Protein AF-A0A821U9U8-F1 (afdb_monomer_lite)

pLDDT: mean 72.1, std 20.73, range [24.48, 97.5]

Sequence (261 aa):
NDIPIWDISLDQWEDTVHINLTSYFLYVREYLILIGSVAGKFGRANHIDYATAKGVHTAFQGRRSTFDVTFKLAQKDPSGRPTTGIVYHPAKNGYATNNFNSDLDIYGNGVLTSSGVAWYPDSGMSNANLARIVYNGRYLYGNTNDEFSSVLTHEFGHWLNLFHTFEHGCVNSSEGQCDRTGDRVCDTPQTVGNQGCKPVHNCLGQLVNGENYMDYSGAYGCYRMFTVGQVARMEAAMQHPARKPLWQPQNLIATGVAGNN

Foldseek 3Di:
DDDPPVPQDPVRVVCVVPPDPQEQKDWFQLQWFDDDDPPDDDADPPDCGPCNVLPFDPVCNVFFDDQDDDTDQFQADLVRDGDPSDDDDHYFACLLNPDTDDLQDVHPPPDRPDQKAFAAQDPVCLVVSNGIIMGGSVLVPPDPDVLSVLLVVQRVLRNLPFAALQAVADDPVCLVVCCPDHRNFNSFHGHNADAEQDWDAGPVRHTGRNLDSRGPNSVRVRHRGDGPRSSVSSVVSCVRPSNVVSPDQVNCVSRVNPPPD

Structure (mmCIF, N/CA/C/O backbone):
data_AF-A0A821U9U8-F1
#
_entry.id   AF-A0A821U9U8-F1
#
loop_
_atom_site.group_PDB
_atom_site.id
_atom_site.type_symbol
_atom_site.label_atom_id
_atom_site.label_alt_id
_atom_site.label_comp_id
_atom_site.label_asym_id
_atom_site.label_entity_id
_atom_site.label_seq_id
_atom_site.pdbx_PDB_ins_code
_atom_site.Cartn_x
_atom_site.Cartn_y
_atom_site.Cartn_z
_atom_site.occupancy
_atom_site.B_iso_or_equiv
_atom_site.auth_seq_id
_atom_site.auth_comp_id
_atom_site.auth_asym_id
_atom_site.auth_atom_id
_atom_site.pdbx_PDB_model_num
ATOM 1 N N . ASN A 1 1 ? -28.774 -1.237 23.545 1.00 40.72 1 ASN A N 1
ATOM 2 C CA . ASN A 1 1 ? -29.591 -2.453 23.384 1.00 40.72 1 ASN A CA 1
ATOM 3 C C . ASN A 1 1 ? -29.258 -3.021 22.031 1.00 40.72 1 ASN A C 1
ATOM 5 O O . ASN A 1 1 ? -29.738 -2.488 21.041 1.00 40.72 1 ASN A O 1
ATOM 9 N N . ASP A 1 2 ? -28.367 -4.005 21.998 1.00 43.94 2 ASP A N 1
ATOM 10 C CA . ASP A 1 2 ? -27.939 -4.620 20.746 1.00 43.94 2 ASP A CA 1
ATOM 11 C C . ASP A 1 2 ? -29.058 -5.546 20.269 1.00 43.94 2 ASP A C 1
ATOM 13 O O . ASP A 1 2 ? -29.425 -6.494 20.966 1.00 43.94 2 ASP A O 1
ATOM 17 N N . ILE A 1 3 ? -29.643 -5.218 19.119 1.00 53.44 3 ILE A N 1
ATOM 18 C CA . ILE A 1 3 ? -30.610 -6.061 18.419 1.00 53.44 3 ILE A CA 1
ATOM 19 C C . ILE A 1 3 ? -29.908 -6.741 17.241 1.00 53.44 3 ILE A C 1
ATOM 21 O O . ILE A 1 3 ? -29.039 -6.128 16.613 1.00 53.44 3 ILE A O 1
ATOM 25 N N . PRO A 1 4 ? -30.237 -8.005 16.940 1.00 50.88 4 PRO A N 1
ATOM 26 C CA . PRO A 1 4 ? -29.706 -8.676 15.765 1.00 50.88 4 PRO A CA 1
ATOM 27 C C . PRO A 1 4 ? -30.022 -7.913 14.475 1.00 50.88 4 PRO A C 1
ATOM 29 O O . PRO A 1 4 ? -31.070 -7.290 14.353 1.00 50.88 4 PRO A O 1
ATOM 32 N N . ILE A 1 5 ? -29.128 -7.983 13.485 1.00 39.31 5 ILE A N 1
ATOM 33 C CA . ILE A 1 5 ? -29.230 -7.191 12.244 1.00 39.31 5 ILE A CA 1
ATOM 34 C C . ILE A 1 5 ? -30.507 -7.474 11.434 1.00 39.31 5 ILE A C 1
ATOM 36 O O . ILE A 1 5 ? -30.969 -6.619 10.688 1.00 39.31 5 ILE A O 1
ATOM 40 N N . TRP A 1 6 ? -31.088 -8.664 11.599 1.00 58.50 6 TRP A N 1
ATOM 41 C CA . TRP A 1 6 ? -32.356 -9.061 10.982 1.00 58.50 6 TRP A CA 1
ATOM 42 C C . TRP A 1 6 ? -33.594 -8.553 11.740 1.00 58.50 6 TRP A C 1
ATOM 44 O O . TRP A 1 6 ? -34.696 -8.646 11.211 1.00 58.50 6 TRP A O 1
ATOM 54 N N . ASP A 1 7 ? -33.408 -8.005 12.942 1.00 57.50 7 ASP A N 1
ATOM 55 C CA . ASP A 1 7 ? -34.454 -7.437 13.799 1.00 57.50 7 ASP A CA 1
ATOM 56 C C . ASP A 1 7 ? -34.444 -5.891 13.786 1.00 57.50 7 ASP A C 1
ATOM 58 O O . ASP A 1 7 ? -35.180 -5.255 14.542 1.00 57.50 7 ASP A O 1
ATOM 62 N N . ILE A 1 8 ? -33.613 -5.268 12.937 1.00 62.06 8 ILE A N 1
ATOM 63 C CA . ILE A 1 8 ? -33.547 -3.809 12.765 1.00 62.06 8 ILE A CA 1
ATOM 64 C C . ILE A 1 8 ? -34.742 -3.337 11.924 1.00 62.06 8 ILE A C 1
ATOM 66 O O . ILE A 1 8 ? -35.020 -3.895 10.861 1.00 62.06 8 ILE A O 1
ATOM 70 N N . SER A 1 9 ? -35.449 -2.298 12.382 1.00 75.94 9 SER A N 1
ATOM 71 C CA . SER A 1 9 ? -36.550 -1.711 11.608 1.00 75.94 9 SER A CA 1
ATOM 72 C C . SER A 1 9 ? -36.037 -0.979 10.364 1.00 75.94 9 SER A C 1
ATOM 74 O O . SER A 1 9 ? -34.911 -0.485 10.350 1.00 75.94 9 SER A O 1
ATOM 76 N N . LEU A 1 10 ? -36.872 -0.870 9.324 1.00 58.75 10 LEU A N 1
ATOM 77 C CA . LEU A 1 10 ? -36.513 -0.140 8.104 1.00 58.75 10 LEU A CA 1
ATOM 78 C C . LEU A 1 10 ? -36.121 1.314 8.414 1.00 58.75 10 LEU A C 1
ATOM 80 O O . LEU A 1 10 ? -35.080 1.751 7.948 1.00 58.75 10 LEU A O 1
ATOM 84 N N . ASP A 1 11 ? -36.860 1.998 9.292 1.00 63.34 11 ASP A N 1
ATOM 85 C CA . ASP A 1 11 ? -36.542 3.368 9.722 1.00 63.34 11 ASP A CA 1
ATOM 86 C C . ASP A 1 11 ? -35.175 3.458 10.429 1.00 63.34 11 ASP A C 1
ATOM 88 O O . ASP A 1 11 ? -34.407 4.382 10.183 1.00 63.34 11 ASP A O 1
ATOM 92 N N . GLN A 1 12 ? -34.817 2.476 11.269 1.00 51.91 12 GLN A N 1
ATOM 93 C CA . GLN A 1 12 ? -33.486 2.423 11.895 1.00 51.91 12 GLN A CA 1
ATOM 94 C C . GLN A 1 12 ? -32.379 2.107 10.888 1.00 51.91 12 GLN A C 1
ATOM 96 O O . GLN A 1 12 ? -31.254 2.589 11.031 1.00 51.91 12 GLN A O 1
ATOM 101 N N . TRP A 1 13 ? -32.668 1.261 9.902 1.00 47.62 13 TRP A N 1
ATOM 102 C CA . TRP A 1 13 ? -31.735 0.922 8.835 1.00 47.62 13 TRP A CA 1
ATOM 103 C C . TRP A 1 13 ? -31.479 2.136 7.936 1.00 47.62 13 TRP A C 1
ATOM 105 O O . TRP A 1 13 ? -30.327 2.463 7.657 1.00 47.62 13 TRP A O 1
ATOM 115 N N . GLU A 1 14 ? -32.537 2.853 7.565 1.00 48.62 14 GLU A N 1
ATOM 116 C CA . GLU A 1 14 ? -32.482 4.100 6.809 1.00 48.62 14 GLU A CA 1
ATOM 117 C C . GLU A 1 14 ? -31.753 5.188 7.599 1.00 48.62 14 GLU A C 1
ATOM 119 O O . GLU A 1 14 ? -30.818 5.771 7.060 1.00 48.62 14 GLU A O 1
ATOM 124 N N . ASP A 1 15 ? -32.043 5.385 8.889 1.00 48.97 15 ASP A N 1
ATOM 125 C CA . ASP A 1 15 ? -31.275 6.294 9.751 1.00 48.97 15 ASP A CA 1
ATOM 126 C C . ASP A 1 15 ? -29.788 5.910 9.798 1.00 48.97 15 ASP A C 1
ATOM 128 O O . ASP A 1 15 ? -28.924 6.775 9.699 1.00 48.97 15 ASP A O 1
ATOM 132 N N . THR A 1 16 ? -29.456 4.616 9.866 1.00 45.81 16 THR A N 1
ATOM 133 C CA . THR A 1 16 ? -28.059 4.140 9.874 1.00 45.81 16 THR A CA 1
ATOM 134 C C . THR A 1 16 ? -27.317 4.491 8.577 1.00 45.81 16 THR A C 1
ATOM 136 O O . THR A 1 16 ? -26.129 4.816 8.612 1.00 45.81 16 THR A O 1
ATOM 139 N N . VAL A 1 17 ? -28.011 4.459 7.437 1.00 42.16 17 VAL A N 1
ATOM 140 C CA . VAL A 1 17 ? -27.470 4.798 6.108 1.00 42.16 17 VAL A CA 1
ATOM 141 C C . VAL A 1 17 ? -27.497 6.312 5.847 1.00 42.16 17 VAL A C 1
ATOM 143 O O . VAL A 1 17 ? -26.630 6.837 5.147 1.00 42.16 17 VAL A O 1
ATOM 146 N N . HIS A 1 18 ? -28.452 7.030 6.442 1.00 39.09 18 HIS A N 1
ATOM 147 C CA . HIS A 1 18 ? -28.643 8.475 6.318 1.00 39.09 18 HIS A CA 1
ATOM 148 C C . HIS A 1 18 ? -27.891 9.298 7.374 1.00 39.09 18 HIS A C 1
ATOM 150 O O . HIS A 1 18 ? -27.939 10.532 7.319 1.00 39.09 18 HIS A O 1
ATOM 156 N N . ILE A 1 19 ? -27.134 8.666 8.285 1.00 36.03 19 ILE A N 1
ATOM 157 C CA . ILE A 1 19 ? -26.173 9.369 9.144 1.00 36.03 19 ILE A CA 1
ATOM 158 C C . ILE A 1 19 ? -25.135 10.059 8.252 1.00 36.03 19 ILE A C 1
ATOM 160 O O . ILE A 1 19 ? -24.203 9.477 7.702 1.00 36.03 19 ILE A O 1
ATOM 164 N N . ASN A 1 20 ? -25.361 11.357 8.125 1.00 31.30 20 ASN A N 1
ATOM 165 C CA . ASN A 1 20 ? -24.608 12.357 7.401 1.00 31.30 20 ASN A CA 1
ATOM 166 C C . ASN A 1 20 ? -23.087 12.226 7.648 1.00 31.30 20 ASN A C 1
ATOM 168 O O . ASN A 1 20 ? -22.560 12.687 8.666 1.00 31.30 20 ASN A O 1
ATOM 172 N N . LEU A 1 21 ? -22.381 11.587 6.705 1.00 31.97 21 LEU A N 1
ATOM 173 C CA . LEU A 1 21 ? -20.920 11.460 6.645 1.00 31.97 21 LEU A CA 1
ATOM 174 C C . LEU A 1 21 ? -20.277 12.842 6.424 1.00 31.97 21 LEU A C 1
ATOM 176 O O . LEU A 1 21 ? -19.859 13.185 5.325 1.00 31.97 21 LEU A O 1
ATOM 180 N N . THR A 1 22 ? -20.199 13.653 7.476 1.00 30.25 22 THR A N 1
ATOM 181 C CA . THR A 1 22 ? -19.589 15.000 7.448 1.00 30.25 22 THR A CA 1
ATOM 182 C C . THR A 1 22 ? -18.088 15.000 7.770 1.00 30.25 22 THR A C 1
ATOM 184 O O . THR A 1 22 ? -17.495 16.054 7.988 1.00 30.25 22 THR A O 1
ATOM 187 N N . SER A 1 23 ? -17.449 13.826 7.793 1.00 32.03 23 SER A N 1
ATOM 188 C CA . SER A 1 23 ? -16.011 13.676 8.044 1.00 32.03 23 SER A CA 1
ATOM 189 C C . SER A 1 23 ? -15.242 13.468 6.739 1.00 32.03 23 SER A C 1
ATOM 191 O O . SER A 1 23 ? -15.431 12.465 6.054 1.00 32.03 23 SER A O 1
ATOM 193 N N . TYR A 1 24 ? -14.327 14.392 6.432 1.00 33.97 24 TYR A N 1
ATOM 194 C CA . TYR A 1 24 ? -13.487 14.390 5.230 1.00 33.97 24 TYR A CA 1
ATOM 195 C C . TYR A 1 24 ? -12.191 13.582 5.366 1.00 33.97 24 TYR A C 1
ATOM 197 O O . TYR A 1 24 ? -11.285 13.795 4.574 1.00 33.97 24 TYR A O 1
ATOM 205 N N . PHE A 1 25 ? -12.053 12.666 6.328 1.00 34.22 25 PHE A N 1
ATOM 206 C CA . PHE A 1 25 ? -10.893 11.765 6.411 1.00 34.22 25 PHE A CA 1
ATOM 207 C C . PHE A 1 25 ? -11.296 10.398 6.977 1.00 34.22 25 PHE A C 1
ATOM 209 O O . PHE A 1 25 ? -12.115 10.328 7.897 1.00 34.22 25 PHE A O 1
ATOM 216 N N . LEU A 1 26 ? -10.686 9.318 6.466 1.00 43.28 26 LEU A N 1
ATOM 217 C CA . LEU A 1 26 ? -10.659 8.023 7.157 1.00 43.28 26 LEU A CA 1
ATOM 218 C C . LEU A 1 26 ? -9.350 7.932 7.933 1.00 43.28 26 LEU A C 1
ATOM 220 O O . LEU A 1 26 ? -8.256 7.999 7.367 1.00 43.28 26 LEU A O 1
ATOM 224 N N . TYR A 1 27 ? -9.489 7.780 9.242 1.00 40.59 27 TYR A N 1
ATOM 225 C CA . TYR A 1 27 ? -8.380 7.669 10.167 1.00 40.59 27 TYR A CA 1
ATOM 226 C C . TYR A 1 27 ? -8.195 6.215 10.583 1.00 40.59 27 TYR A C 1
ATOM 228 O O . TYR A 1 27 ? -9.045 5.648 11.268 1.00 40.59 27 TYR A O 1
ATOM 236 N N . VAL A 1 28 ? -7.065 5.622 10.204 1.00 50.56 28 VAL A N 1
ATOM 237 C CA . VAL A 1 28 ? -6.695 4.273 10.631 1.00 50.56 28 VAL A CA 1
ATOM 238 C C . VAL A 1 28 ? -5.525 4.390 11.603 1.00 50.56 28 VAL A C 1
ATOM 240 O O . VAL A 1 28 ? -4.358 4.480 11.216 1.00 50.56 28 VAL A O 1
ATOM 243 N N . ARG A 1 29 ? -5.846 4.421 12.902 1.00 42.69 29 ARG A N 1
ATOM 244 C CA . ARG A 1 29 ? -4.884 4.033 13.946 1.00 42.69 29 ARG A CA 1
ATOM 245 C C . ARG A 1 29 ? -4.719 2.518 13.911 1.00 42.69 29 ARG A C 1
ATOM 247 O O . ARG A 1 29 ? -5.581 1.839 13.366 1.00 42.69 29 ARG A O 1
ATOM 254 N N . GLU A 1 30 ? -3.661 1.994 14.522 1.00 41.97 30 GLU A N 1
ATOM 255 C CA . GLU A 1 30 ? -3.237 0.575 14.500 1.00 41.97 30 GLU A CA 1
ATOM 256 C C . GLU A 1 30 ? -4.282 -0.477 14.977 1.00 41.97 30 GLU A C 1
ATOM 258 O O . GLU A 1 30 ? -3.957 -1.643 15.164 1.00 41.97 30 GLU A O 1
ATOM 263 N N . TYR A 1 31 ? -5.546 -0.086 15.147 1.00 34.16 31 TYR A N 1
ATOM 264 C CA . TYR A 1 31 ? -6.702 -0.873 15.578 1.00 34.16 31 TYR A CA 1
ATOM 265 C C . TYR A 1 31 ? -7.742 -1.118 14.469 1.00 34.16 31 TYR A C 1
ATOM 267 O O . TYR A 1 31 ? -8.769 -1.753 14.709 1.00 34.16 31 TYR A O 1
ATOM 275 N N . LEU A 1 32 ? -7.496 -0.609 13.263 1.00 35.19 32 LEU A N 1
ATOM 276 C CA . LEU A 1 32 ? -8.353 -0.789 12.099 1.00 35.19 32 LEU A CA 1
ATOM 277 C C . LEU A 1 32 ? -7.579 -1.622 11.094 1.00 35.19 32 LEU A C 1
ATOM 279 O O . LEU A 1 32 ? -6.712 -1.122 10.379 1.00 35.19 32 LEU A O 1
ATOM 283 N N . ILE A 1 33 ? -7.879 -2.911 11.069 1.00 32.84 33 ILE A N 1
ATOM 284 C CA . ILE A 1 33 ? -7.381 -3.771 10.027 1.00 32.84 33 ILE A CA 1
ATOM 285 C C . ILE A 1 33 ? -8.597 -3.799 9.028 1.00 32.84 33 ILE A C 1
ATOM 287 O O . ILE A 1 33 ? -9.657 -4.324 9.355 1.00 32.84 33 ILE A O 1
ATOM 291 N N . LEU A 1 34 ? -8.529 -3.136 7.851 1.00 28.78 34 LEU A N 1
ATOM 292 C CA . LEU A 1 34 ? -9.609 -3.015 6.825 1.00 28.78 34 LEU A CA 1
ATOM 293 C C . LEU A 1 34 ? -9.680 -4.135 5.742 1.00 28.78 34 LEU A C 1
ATOM 295 O O . LEU A 1 34 ? -8.694 -4.399 5.059 1.00 28.78 34 LEU A O 1
ATOM 299 N N . ILE A 1 35 ? -10.834 -4.799 5.574 1.00 25.69 35 ILE A N 1
ATOM 300 C CA . ILE A 1 35 ? -11.035 -5.903 4.608 1.00 25.69 35 ILE A CA 1
ATOM 301 C C . ILE A 1 35 ? -10.866 -5.423 3.162 1.00 25.69 35 ILE A C 1
ATOM 303 O O . ILE A 1 35 ? -11.575 -4.528 2.707 1.00 25.69 35 ILE A O 1
ATOM 307 N N . GLY A 1 36 ? -10.001 -6.121 2.424 1.00 24.48 36 GLY A N 1
ATOM 308 C CA . GLY A 1 36 ? -9.910 -6.052 0.971 1.00 24.48 36 GLY A CA 1
ATOM 309 C C . GLY A 1 36 ? -8.981 -7.122 0.397 1.00 24.48 36 GLY A C 1
ATOM 310 O O . GLY A 1 36 ? -7.885 -6.805 -0.046 1.00 24.48 36 GLY A O 1
ATOM 311 N N . SER A 1 37 ? -9.414 -8.388 0.369 1.00 28.11 37 SER A N 1
ATOM 312 C CA . SER A 1 37 ? -8.913 -9.346 -0.625 1.00 28.11 37 SER A CA 1
ATOM 313 C C . SER A 1 37 ? -10.017 -9.600 -1.640 1.00 28.11 37 SER A C 1
ATOM 315 O O . SER A 1 37 ? -11.013 -10.251 -1.339 1.00 28.11 37 SER A O 1
ATOM 317 N N . VAL A 1 38 ? -9.835 -9.086 -2.854 1.00 31.05 38 VAL A N 1
ATOM 318 C CA . VAL A 1 38 ? -10.545 -9.577 -4.047 1.00 31.05 38 VAL A CA 1
ATOM 319 C C . VAL A 1 38 ? -9.570 -9.913 -5.172 1.00 31.05 38 VAL A C 1
ATOM 321 O O . VAL A 1 38 ? -9.899 -9.829 -6.355 1.00 31.05 38 VAL A O 1
ATOM 324 N N . ALA A 1 39 ? -8.362 -10.366 -4.826 1.00 30.94 39 ALA A N 1
ATOM 325 C CA . ALA A 1 39 ? -7.495 -11.010 -5.803 1.00 30.94 39 ALA A CA 1
ATOM 326 C C . ALA A 1 39 ? -8.030 -12.423 -6.131 1.00 30.94 39 ALA A C 1
ATOM 328 O O . ALA A 1 39 ? -7.554 -13.427 -5.617 1.00 30.94 39 ALA A O 1
ATOM 329 N N . GLY A 1 40 ? -9.047 -12.472 -6.999 1.00 34.41 40 GLY A N 1
ATOM 330 C CA . GLY A 1 40 ? -9.195 -13.494 -8.039 1.00 34.41 40 GLY A CA 1
ATOM 331 C C . GLY A 1 40 ? -9.540 -14.926 -7.625 1.00 34.41 40 GLY A C 1
ATOM 332 O O . GLY A 1 40 ? -8.843 -15.835 -8.062 1.00 34.41 40 GLY A O 1
ATOM 333 N N . LYS A 1 41 ? -10.625 -15.164 -6.868 1.00 33.59 41 LYS A N 1
ATOM 334 C CA . LYS A 1 41 ? -11.056 -16.550 -6.577 1.00 33.59 41 LYS A CA 1
ATOM 335 C C . LYS A 1 41 ? -12.287 -17.057 -7.341 1.00 33.59 41 LYS A C 1
ATOM 337 O O . LYS A 1 41 ? -12.394 -18.264 -7.514 1.00 33.59 41 LYS A O 1
ATOM 342 N N . PHE A 1 42 ? -13.178 -16.199 -7.852 1.00 30.62 42 PHE A N 1
ATOM 343 C CA . PHE A 1 42 ? -14.384 -16.665 -8.560 1.00 30.62 42 PHE A CA 1
ATOM 344 C C . PHE A 1 42 ? -14.787 -15.739 -9.721 1.00 30.62 42 PHE A C 1
ATOM 346 O O . PHE A 1 42 ? -15.250 -14.623 -9.496 1.00 30.62 42 PHE A O 1
ATOM 353 N N . GLY A 1 43 ? -14.639 -16.216 -10.961 1.00 31.36 43 GLY A N 1
ATOM 354 C CA . GLY A 1 43 ? -15.298 -15.647 -12.143 1.00 31.36 43 GLY A CA 1
ATOM 355 C C . GLY A 1 43 ? -16.755 -16.122 -12.237 1.00 31.36 43 GLY A C 1
ATOM 356 O O . GLY A 1 43 ? -17.062 -17.259 -11.874 1.00 31.36 43 GLY A O 1
ATOM 357 N N . ARG A 1 44 ? -17.678 -15.266 -12.700 1.00 29.94 44 ARG A N 1
ATOM 358 C CA . ARG A 1 44 ? -19.071 -15.658 -13.002 1.00 29.94 44 ARG A CA 1
ATOM 359 C C . ARG A 1 44 ? -19.200 -16.092 -14.463 1.00 29.94 44 ARG A C 1
ATOM 361 O O . ARG A 1 44 ? -18.643 -15.451 -15.350 1.00 29.94 44 ARG A O 1
ATOM 368 N N . ALA A 1 45 ? -19.987 -17.139 -14.712 1.00 29.94 45 ALA A N 1
ATOM 369 C CA . ALA A 1 45 ? -20.316 -17.592 -16.062 1.00 29.94 45 ALA A CA 1
ATOM 370 C C . ALA A 1 45 ? -21.014 -16.483 -16.880 1.00 29.94 45 ALA A C 1
ATOM 372 O O . ALA A 1 45 ? -21.860 -15.761 -16.354 1.00 29.94 45 ALA A O 1
ATOM 373 N N . ASN A 1 46 ? -20.669 -16.393 -18.170 1.00 31.33 46 ASN A N 1
ATOM 374 C CA . ASN A 1 46 ? -21.181 -15.448 -19.181 1.00 31.33 46 ASN A CA 1
ATOM 375 C C . ASN A 1 46 ? -20.743 -13.973 -19.054 1.00 31.33 46 ASN A C 1
ATOM 377 O O . ASN A 1 46 ? -21.282 -13.120 -19.755 1.00 31.33 46 ASN A O 1
ATOM 381 N N . HIS A 1 47 ? -19.730 -13.674 -18.240 1.00 35.50 47 HIS A N 1
ATOM 382 C CA . HIS A 1 47 ? -18.953 -12.432 -18.323 1.00 35.50 47 HIS A CA 1
ATOM 383 C C . HIS A 1 47 ? -17.542 -12.747 -18.840 1.00 35.50 47 HIS A C 1
ATOM 385 O O . HIS A 1 47 ? -17.041 -13.846 -18.596 1.00 35.50 47 HIS A O 1
ATOM 391 N N . ILE A 1 48 ? -16.883 -11.800 -19.533 1.00 41.22 48 ILE A N 1
ATOM 392 C CA . ILE A 1 48 ? -15.416 -11.854 -19.671 1.00 41.22 48 ILE A CA 1
ATOM 393 C C . ILE A 1 48 ? -14.886 -12.017 -18.244 1.00 41.22 48 ILE A C 1
ATOM 395 O O . ILE A 1 48 ? -15.283 -11.264 -17.353 1.00 41.22 48 ILE A O 1
ATOM 399 N N . ASP A 1 49 ? -14.124 -13.080 -18.001 1.00 39.53 49 ASP A N 1
ATOM 400 C CA . ASP A 1 49 ? -13.762 -13.483 -16.647 1.00 39.53 49 ASP A CA 1
ATOM 401 C C . ASP A 1 49 ? -13.141 -12.284 -15.907 1.00 39.53 49 ASP A C 1
ATOM 403 O O . ASP A 1 49 ? -12.297 -11.576 -16.459 1.00 39.53 49 ASP A O 1
ATOM 407 N N . TYR A 1 50 ? -13.582 -12.008 -14.678 1.00 38.62 50 TYR A N 1
ATOM 408 C CA . TYR A 1 50 ? -13.076 -10.891 -13.870 1.00 38.62 50 TYR A CA 1
ATOM 409 C C . TYR A 1 50 ? -11.550 -11.002 -13.692 1.00 38.62 50 TYR A C 1
ATOM 411 O O . TYR A 1 50 ? -10.837 -9.997 -13.709 1.00 38.62 50 TYR A O 1
ATOM 419 N N . ALA A 1 51 ? -11.030 -12.236 -13.646 1.00 38.56 51 ALA A N 1
ATOM 420 C CA . ALA A 1 51 ? -9.597 -12.523 -13.671 1.00 38.56 51 ALA A CA 1
ATOM 421 C C . ALA A 1 51 ? -8.921 -12.209 -15.024 1.00 38.56 51 ALA A C 1
ATOM 423 O O . ALA A 1 51 ? -7.737 -11.883 -15.049 1.00 38.56 51 ALA A O 1
ATOM 424 N N . THR A 1 52 ? -9.663 -12.256 -16.135 1.00 38.03 52 THR A N 1
ATOM 425 C CA . THR A 1 52 ? -9.190 -11.895 -17.484 1.00 38.03 52 THR A CA 1
ATOM 426 C C . THR A 1 52 ? -9.259 -10.380 -17.729 1.00 38.03 52 THR A C 1
ATOM 428 O O . THR A 1 52 ? -8.357 -9.829 -18.352 1.00 38.03 52 THR A O 1
ATOM 431 N N . ALA A 1 53 ? -10.261 -9.671 -17.189 1.00 42.03 53 ALA A N 1
ATOM 432 C CA . ALA A 1 53 ? -10.382 -8.208 -17.297 1.00 42.03 53 ALA A CA 1
ATOM 433 C C . ALA A 1 53 ? -9.427 -7.430 -16.364 1.00 42.03 53 ALA A C 1
ATOM 435 O O . ALA A 1 53 ? -9.018 -6.316 -16.690 1.00 42.03 53 ALA A O 1
ATOM 436 N N . LYS A 1 54 ? -9.042 -8.015 -15.219 1.00 52.97 54 LYS A N 1
ATOM 437 C CA . LYS A 1 54 ? -7.998 -7.496 -14.308 1.00 52.97 54 LYS A CA 1
ATOM 438 C C . LYS A 1 54 ? -6.743 -8.381 -14.289 1.00 52.97 54 LYS A C 1
ATOM 440 O O . LYS A 1 54 ? -6.033 -8.454 -13.284 1.00 52.97 54 LYS A O 1
ATOM 445 N N . GLY A 1 55 ? -6.474 -9.059 -15.404 1.00 64.56 55 GLY A N 1
ATOM 446 C CA . GLY A 1 55 ? -5.256 -9.837 -15.592 1.00 64.56 55 GLY A CA 1
ATOM 447 C C . GLY A 1 55 ? -4.025 -8.935 -15.561 1.00 64.56 55 GLY A C 1
ATOM 448 O O . GLY A 1 55 ? -4.028 -7.861 -16.153 1.00 64.56 55 GLY A O 1
ATOM 449 N N . VAL A 1 56 ? -2.984 -9.377 -14.859 1.00 78.69 56 VAL A N 1
ATOM 450 C CA . VAL A 1 56 ? -1.669 -8.726 -14.888 1.00 78.69 56 VAL A CA 1
ATOM 451 C C . VAL A 1 56 ? -1.045 -8.920 -16.267 1.00 78.69 56 VAL A C 1
ATOM 453 O O . VAL A 1 56 ? -1.153 -10.013 -16.840 1.00 78.69 56 VAL A O 1
ATOM 456 N N . HIS A 1 57 ? -0.361 -7.895 -16.776 1.00 85.06 57 HIS A N 1
ATOM 457 C CA . HIS A 1 57 ? 0.400 -7.960 -18.017 1.00 85.06 57 HIS A CA 1
ATOM 458 C C . HIS A 1 57 ? 1.326 -9.185 -18.018 1.00 85.06 57 HIS A C 1
ATOM 460 O O . HIS A 1 57 ? 2.051 -9.445 -17.056 1.00 85.06 57 HIS A O 1
ATOM 466 N N . THR A 1 58 ? 1.332 -9.950 -19.111 1.00 87.50 58 THR A N 1
ATOM 467 C CA . THR A 1 58 ? 1.986 -11.272 -19.193 1.00 87.50 58 THR A CA 1
ATOM 468 C C . THR A 1 58 ? 3.453 -11.260 -18.761 1.00 87.50 58 THR A C 1
ATOM 470 O O . THR A 1 58 ? 3.890 -12.167 -18.057 1.00 87.50 58 THR A O 1
ATOM 473 N N . ALA A 1 59 ? 4.191 -10.192 -19.084 1.00 88.81 59 ALA A N 1
ATOM 474 C CA . ALA A 1 59 ? 5.585 -9.998 -18.666 1.00 88.81 59 ALA A CA 1
ATOM 475 C C . ALA A 1 59 ? 5.805 -9.968 -17.135 1.00 88.81 59 ALA A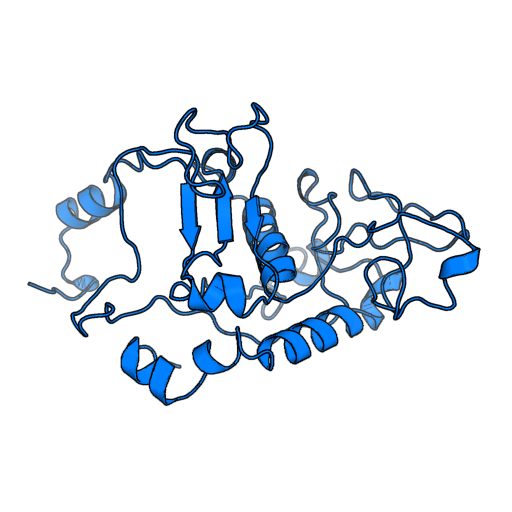 C 1
ATOM 477 O O . ALA A 1 59 ? 6.911 -10.246 -16.672 1.00 88.81 59 ALA A O 1
ATOM 478 N N . PHE A 1 60 ? 4.773 -9.648 -16.346 1.00 89.19 60 PHE A N 1
ATOM 479 C CA . PHE A 1 60 ? 4.842 -9.540 -14.885 1.00 89.19 60 PHE A CA 1
ATOM 480 C C . PHE A 1 60 ? 4.067 -10.634 -14.149 1.00 89.19 60 PHE A C 1
ATOM 482 O O . PHE A 1 60 ? 4.200 -10.747 -12.931 1.00 89.19 60 PHE A O 1
ATOM 489 N N . GLN A 1 61 ? 3.318 -11.488 -14.854 1.00 85.31 61 GLN A N 1
ATOM 490 C CA . GLN A 1 61 ? 2.540 -12.567 -14.232 1.00 85.31 61 GLN A CA 1
ATOM 491 C C . GLN A 1 61 ? 3.406 -13.481 -13.359 1.00 85.31 61 GLN A C 1
ATOM 493 O O . GLN A 1 61 ? 3.032 -13.770 -12.227 1.00 85.31 61 GLN A O 1
ATOM 498 N N . GLY A 1 62 ? 4.597 -13.857 -13.838 1.00 86.31 62 GLY A N 1
ATOM 499 C CA . GLY A 1 62 ? 5.539 -14.697 -13.087 1.00 86.31 62 GLY A CA 1
ATOM 500 C C . GLY A 1 62 ? 6.194 -14.016 -11.880 1.00 86.31 62 GLY A C 1
ATOM 501 O O . GLY A 1 62 ? 6.862 -14.683 -11.100 1.00 86.31 62 GLY A O 1
ATOM 502 N N . ARG A 1 63 ? 6.017 -12.698 -11.721 1.00 89.69 63 ARG A N 1
ATOM 503 C CA . ARG A 1 63 ? 6.521 -11.927 -10.575 1.00 89.69 63 ARG A CA 1
ATOM 504 C C . ARG A 1 63 ? 5.431 -11.616 -9.561 1.00 89.69 63 ARG A C 1
ATOM 506 O O . ARG A 1 63 ? 5.743 -11.090 -8.502 1.00 89.69 63 ARG A O 1
ATOM 513 N N . ARG A 1 64 ? 4.160 -11.879 -9.877 1.00 86.12 64 ARG A N 1
ATOM 514 C CA . ARG A 1 64 ? 3.029 -11.567 -9.001 1.00 86.12 64 ARG A CA 1
ATOM 515 C C . ARG A 1 64 ? 3.037 -12.449 -7.764 1.00 86.12 64 ARG A C 1
ATOM 517 O O . ARG A 1 64 ? 3.201 -13.660 -7.863 1.00 86.12 64 ARG A O 1
ATOM 524 N N . SER A 1 65 ? 2.755 -11.838 -6.620 1.00 82.88 65 SER A N 1
ATOM 525 C CA . SER A 1 65 ? 2.477 -12.554 -5.381 1.00 82.88 65 SER A CA 1
ATOM 526 C C . SER A 1 65 ? 1.326 -11.905 -4.617 1.00 82.88 65 SER A C 1
ATOM 528 O O . SER A 1 65 ? 0.910 -10.780 -4.908 1.00 82.88 65 SER A O 1
ATOM 530 N N . THR A 1 66 ? 0.786 -12.642 -3.656 1.00 80.25 66 THR A N 1
ATOM 531 C CA . THR A 1 66 ? -0.272 -12.195 -2.754 1.00 80.25 66 THR A CA 1
ATOM 532 C C . THR A 1 66 ? 0.241 -12.253 -1.330 1.00 80.25 66 THR A C 1
ATOM 534 O O . THR A 1 66 ? 0.721 -13.295 -0.892 1.00 80.25 66 THR A O 1
ATOM 537 N N . PHE A 1 67 ? 0.107 -11.149 -0.608 1.00 80.00 67 PHE A N 1
ATOM 538 C CA . PHE A 1 67 ? 0.367 -11.118 0.821 1.00 80.00 67 PHE A CA 1
ATOM 539 C C . PHE A 1 67 ? -0.902 -11.525 1.568 1.00 80.00 67 PHE A C 1
ATOM 541 O O . PHE A 1 67 ? -1.934 -10.864 1.434 1.00 80.00 67 PHE A O 1
ATOM 548 N N . ASP A 1 68 ? -0.839 -12.633 2.304 1.00 78.44 68 ASP A N 1
ATOM 549 C CA . ASP A 1 68 ? -1.982 -13.134 3.063 1.00 78.44 68 ASP A CA 1
ATOM 550 C C . ASP A 1 68 ? -2.055 -12.438 4.422 1.00 78.44 68 ASP A C 1
ATOM 552 O O . ASP A 1 68 ? -1.354 -12.774 5.378 1.00 78.44 68 ASP A O 1
ATOM 556 N N . VAL A 1 69 ? -2.896 -11.414 4.487 1.00 72.50 69 VAL A N 1
ATOM 557 C CA . VAL A 1 69 ? -3.182 -10.674 5.707 1.00 72.50 69 VAL A CA 1
ATOM 558 C C . VAL A 1 69 ? -4.678 -10.437 5.791 1.00 72.50 69 VAL A C 1
ATOM 560 O O . VAL A 1 69 ? -5.330 -10.013 4.836 1.00 72.50 69 VAL A O 1
ATOM 563 N N . THR A 1 70 ? -5.236 -10.724 6.963 1.00 75.38 70 THR A N 1
ATOM 564 C CA . THR A 1 70 ? -6.640 -10.455 7.242 1.00 75.38 70 THR A CA 1
ATOM 565 C C . THR A 1 70 ? -6.765 -9.261 8.147 1.00 75.38 70 THR A C 1
ATOM 567 O O . THR A 1 70 ? -6.066 -9.100 9.148 1.00 75.38 70 THR A O 1
ATOM 570 N N . PHE A 1 71 ? -7.740 -8.458 7.780 1.00 74.69 71 PHE A N 1
ATOM 571 C CA . PHE A 1 71 ? -7.971 -7.172 8.337 1.00 74.69 71 PHE A CA 1
ATOM 572 C C . PHE A 1 71 ? -9.357 -7.146 9.035 1.00 74.69 71 PHE A C 1
ATOM 574 O O . PHE A 1 71 ? -10.375 -7.349 8.387 1.00 74.69 71 PHE A O 1
ATOM 581 N N . LYS A 1 72 ? -9.397 -6.979 10.370 1.00 75.06 72 LYS A N 1
ATOM 582 C CA . LYS A 1 72 ? -10.562 -6.859 11.260 1.00 75.06 72 LYS A CA 1
ATOM 583 C C . LYS A 1 72 ? -10.638 -5.503 11.992 1.00 75.06 72 LYS A C 1
ATOM 585 O O . LYS A 1 72 ? -9.633 -4.994 12.491 1.00 75.06 72 LYS A O 1
ATOM 590 N N . LEU A 1 73 ? -11.855 -4.972 12.137 1.00 79.69 73 LEU A N 1
ATOM 591 C CA . LEU A 1 73 ? -12.165 -3.876 13.063 1.00 79.69 73 LEU A CA 1
ATOM 592 C C . LEU A 1 73 ? -12.036 -4.355 14.513 1.00 79.69 73 LEU A C 1
ATOM 594 O O . LEU A 1 73 ? -12.539 -5.429 14.850 1.00 79.69 73 LEU A O 1
ATOM 598 N N . ALA A 1 74 ? -11.403 -3.555 15.375 1.00 79.06 74 ALA A N 1
ATOM 599 C CA . ALA A 1 74 ? -11.399 -3.823 16.809 1.00 79.06 74 ALA A CA 1
ATOM 600 C C . ALA A 1 74 ? -12.834 -3.851 17.360 1.00 79.06 74 ALA A C 1
ATOM 602 O O . ALA A 1 74 ? -13.641 -2.976 17.062 1.00 79.06 74 ALA A O 1
ATOM 603 N N . GLN A 1 75 ? -13.125 -4.846 18.195 1.00 86.12 75 GLN A N 1
ATOM 604 C CA . GLN A 1 75 ? -14.408 -5.013 18.885 1.00 86.12 75 GLN A CA 1
ATOM 605 C C . GLN A 1 75 ? -14.346 -4.545 20.344 1.00 86.12 75 GLN A C 1
ATOM 607 O O . GLN A 1 75 ? -15.376 -4.436 21.008 1.00 86.12 75 GLN A O 1
ATOM 612 N N . LYS A 1 76 ? -13.140 -4.257 20.853 1.00 82.81 76 LYS A N 1
ATOM 613 C CA . LYS A 1 76 ? -12.896 -3.681 22.181 1.00 82.81 76 LYS A CA 1
ATOM 614 C C . LYS A 1 76 ? -12.039 -2.420 22.089 1.00 82.81 76 LYS A C 1
ATOM 616 O O . LYS A 1 76 ? -11.068 -2.382 21.335 1.00 82.81 76 LYS A O 1
ATOM 621 N N . ASP A 1 77 ? -12.409 -1.398 22.856 1.00 81.81 77 ASP A N 1
ATOM 622 C CA . ASP A 1 77 ? -11.640 -0.165 23.022 1.00 81.81 77 ASP A CA 1
ATOM 623 C C . ASP A 1 77 ? -10.439 -0.371 23.979 1.00 81.81 77 ASP A C 1
ATOM 625 O O . ASP A 1 77 ? -10.323 -1.427 24.607 1.00 81.81 77 ASP A O 1
ATOM 629 N N . PRO A 1 78 ? -9.536 0.618 24.142 1.00 81.62 78 PRO A N 1
ATOM 630 C CA . PRO A 1 78 ? -8.388 0.495 25.050 1.00 81.62 78 PRO A CA 1
ATOM 631 C C . PRO A 1 78 ? -8.740 0.290 26.534 1.00 81.62 78 PRO A C 1
ATOM 633 O O . PRO A 1 78 ? -7.880 -0.108 27.314 1.00 81.62 78 PRO A O 1
ATOM 636 N N . SER A 1 79 ? -9.981 0.568 26.945 1.00 85.56 79 SER A N 1
ATOM 637 C CA . SER A 1 79 ? -10.496 0.287 28.292 1.00 85.56 79 SER A CA 1
ATOM 638 C C . SER A 1 79 ? -11.198 -1.077 28.384 1.00 85.56 79 SER A C 1
ATOM 640 O O . SER A 1 79 ? -11.723 -1.421 29.440 1.00 85.56 79 SER A O 1
ATOM 642 N N . GLY A 1 80 ? -11.214 -1.857 27.297 1.00 80.69 80 GLY A N 1
ATOM 643 C CA . GLY A 1 80 ? -11.825 -3.182 27.209 1.00 80.69 80 GLY A CA 1
ATOM 644 C C . GLY A 1 80 ? -13.334 -3.181 26.949 1.00 80.69 80 GLY A C 1
ATOM 645 O O . GLY A 1 80 ? -13.952 -4.245 27.011 1.00 80.69 80 GLY A O 1
ATOM 646 N N . ARG A 1 81 ? -13.944 -2.024 26.668 1.00 88.31 81 ARG A N 1
ATOM 647 C CA . ARG A 1 81 ? -15.391 -1.906 26.419 1.00 88.31 81 ARG A CA 1
ATOM 648 C C . ARG A 1 81 ? -15.720 -2.200 24.952 1.00 88.31 81 ARG A C 1
ATOM 650 O O . ARG A 1 81 ? -14.875 -1.928 24.100 1.00 88.31 81 ARG A O 1
ATOM 657 N N . PRO A 1 82 ? -16.929 -2.696 24.631 1.00 91.50 82 PRO A N 1
ATOM 658 C CA . PRO A 1 82 ? -17.351 -2.901 23.248 1.00 91.50 82 PRO A CA 1
ATOM 659 C C . PRO A 1 82 ? -17.217 -1.637 22.388 1.00 91.50 82 PRO A C 1
ATOM 661 O O . PRO A 1 82 ? -17.520 -0.533 22.841 1.00 91.50 82 PRO A O 1
ATOM 664 N N . THR A 1 83 ? -16.777 -1.804 21.142 1.00 83.75 83 THR A N 1
ATOM 665 C CA . THR A 1 83 ? -16.678 -0.734 20.140 1.00 83.75 83 THR A CA 1
ATOM 666 C C . THR A 1 83 ? -16.943 -1.284 18.742 1.00 83.75 83 THR A C 1
ATOM 668 O O . THR A 1 83 ? -16.767 -2.472 18.488 1.00 83.75 83 THR A O 1
ATOM 671 N N . THR A 1 84 ? -17.339 -0.408 17.821 1.00 83.06 84 THR A N 1
ATOM 672 C CA . THR A 1 84 ? -17.438 -0.715 16.385 1.00 83.06 84 THR A CA 1
ATOM 673 C C . THR A 1 84 ? -16.077 -0.667 15.684 1.00 83.06 84 THR A C 1
ATOM 675 O O . THR A 1 84 ? -15.985 -0.963 14.496 1.00 83.06 84 THR A O 1
ATOM 678 N N . GLY A 1 85 ? -15.026 -0.227 16.385 1.00 74.62 85 GLY A N 1
ATOM 679 C CA . GLY A 1 85 ? -13.705 0.028 15.808 1.00 74.62 85 GLY A CA 1
ATOM 680 C C . GLY A 1 85 ? -13.632 1.336 15.014 1.00 74.62 85 GLY A C 1
ATOM 681 O O . GLY A 1 85 ? -12.573 1.669 14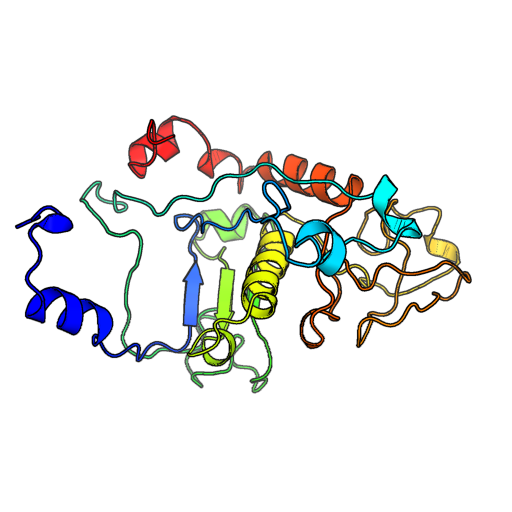.487 1.00 74.62 85 GLY A O 1
ATOM 682 N N . ILE A 1 86 ? -14.730 2.096 14.955 1.00 78.12 86 ILE A N 1
ATOM 683 C CA . ILE A 1 86 ? -14.831 3.362 14.231 1.00 78.12 86 ILE A CA 1
ATOM 684 C C . ILE A 1 86 ? -15.159 4.466 15.230 1.00 78.12 86 ILE A C 1
ATOM 686 O O . ILE A 1 86 ? -16.159 4.408 15.945 1.00 78.12 86 ILE A O 1
ATOM 690 N N . VAL A 1 87 ? -14.310 5.491 15.266 1.00 71.00 87 VAL A N 1
ATOM 691 C CA . VAL A 1 87 ? -14.536 6.696 16.065 1.00 71.00 87 VAL A CA 1
ATOM 692 C C . VAL A 1 87 ? -14.813 7.850 15.119 1.00 71.00 87 VAL A C 1
ATOM 694 O O . VAL A 1 87 ? -13.971 8.206 14.297 1.00 71.00 87 VAL A O 1
ATOM 697 N N . TYR A 1 88 ? -15.992 8.446 15.258 1.00 70.44 88 TYR A N 1
ATOM 698 C CA . TYR A 1 88 ? -16.366 9.637 14.512 1.00 70.44 88 TYR A CA 1
ATOM 699 C C . TYR A 1 88 ? -15.953 10.883 15.287 1.00 70.44 88 TYR A C 1
ATOM 701 O O . TYR A 1 88 ? -16.211 11.015 16.486 1.00 70.44 88 TYR A O 1
ATOM 709 N N . HIS A 1 89 ? -15.319 11.811 14.585 1.00 65.81 89 HIS A N 1
ATOM 710 C CA . HIS A 1 89 ? -15.007 13.132 15.100 1.00 65.81 89 HIS A CA 1
ATOM 711 C C . HIS A 1 89 ? -15.784 14.174 14.288 1.00 65.81 89 HIS A C 1
ATOM 713 O O . HIS A 1 89 ? -15.978 13.974 13.088 1.00 65.81 89 HIS A O 1
ATOM 719 N N . PRO A 1 90 ? -16.205 15.295 14.902 1.00 63.81 90 PRO A N 1
ATOM 720 C CA . PRO A 1 90 ? -16.616 16.472 14.142 1.00 63.81 90 PRO A CA 1
ATOM 721 C C . PRO A 1 90 ? -15.503 16.881 13.169 1.00 63.81 90 PRO A C 1
ATOM 723 O O . PRO A 1 90 ? -14.334 16.622 13.469 1.00 63.81 90 PRO A O 1
ATOM 726 N N . ALA A 1 91 ? -15.853 17.523 12.049 1.00 58.72 91 ALA A N 1
ATOM 727 C CA . ALA A 1 91 ? -14.899 17.935 11.017 1.00 58.72 91 ALA A CA 1
ATOM 728 C C . ALA A 1 91 ? -13.650 18.603 11.627 1.00 58.72 91 ALA A C 1
ATOM 730 O O . ALA A 1 91 ? -13.738 19.600 12.349 1.00 58.72 91 ALA A O 1
ATOM 731 N N . LYS A 1 92 ? -12.493 17.984 11.378 1.00 53.69 92 LYS A N 1
ATOM 732 C CA . LYS A 1 92 ? -11.157 18.416 11.797 1.00 53.69 92 LYS A CA 1
ATOM 733 C C . LYS A 1 92 ? -10.168 18.082 10.676 1.00 53.69 92 LYS A C 1
ATOM 735 O O . LYS A 1 92 ? -10.430 17.241 9.823 1.00 53.69 92 LYS A O 1
ATOM 740 N N . ASN A 1 93 ? -9.022 18.740 10.700 1.00 58.62 93 ASN A N 1
ATOM 741 C CA . ASN A 1 93 ? -8.002 18.791 9.651 1.00 58.62 93 ASN A CA 1
ATOM 742 C C . ASN A 1 93 ? -6.613 18.392 10.195 1.00 58.62 93 ASN A C 1
ATOM 744 O O . ASN A 1 93 ? -6.480 18.052 11.363 1.00 58.62 93 ASN A O 1
ATOM 748 N N . GLY A 1 94 ? -5.565 18.350 9.364 1.00 51.44 94 GLY A N 1
ATOM 749 C CA . GLY A 1 94 ? -4.192 18.173 9.862 1.00 51.44 94 GLY A CA 1
ATOM 750 C C . GLY A 1 94 ? -3.891 16.851 10.564 1.00 51.44 94 GLY A C 1
ATOM 751 O O . GLY A 1 94 ? -2.971 16.791 11.374 1.00 51.44 94 GLY A O 1
ATOM 752 N N . TYR A 1 95 ? -4.638 15.778 10.302 1.00 56.09 95 TYR A N 1
ATOM 753 C CA . TYR A 1 95 ? -4.457 14.503 11.005 1.00 56.09 95 TYR A CA 1
ATOM 754 C C . TYR A 1 95 ? -3.067 13.879 10.829 1.00 56.09 95 TYR A C 1
ATOM 756 O O . TYR A 1 95 ? -2.697 13.028 11.648 1.00 56.09 95 TYR A O 1
ATOM 764 N N . ALA A 1 96 ? -2.301 14.292 9.809 1.00 51.53 96 ALA A N 1
ATOM 765 C CA . ALA A 1 96 ? -0.929 13.837 9.636 1.00 51.53 96 ALA A CA 1
ATOM 766 C C . ALA A 1 96 ? 0.110 14.675 10.398 1.00 51.53 96 ALA A C 1
ATOM 768 O O . ALA A 1 96 ? 1.114 14.129 10.849 1.00 51.53 96 ALA A O 1
ATOM 769 N N . THR A 1 97 ? -0.134 15.974 10.587 1.00 50.28 97 THR A N 1
ATOM 770 C CA . THR A 1 97 ? 0.816 16.915 11.218 1.00 50.28 97 THR A CA 1
ATOM 771 C C . THR A 1 97 ? 0.341 17.481 12.555 1.00 50.28 97 THR A C 1
ATOM 773 O O . THR A 1 97 ? 1.051 18.259 13.185 1.00 50.28 97 THR A O 1
ATOM 776 N N . ASN A 1 98 ? -0.845 17.077 13.014 1.00 52.28 98 ASN A N 1
ATOM 777 C CA . ASN A 1 98 ? -1.597 17.699 14.103 1.00 52.28 98 ASN A CA 1
ATOM 778 C C . ASN A 1 98 ? -1.790 19.224 13.906 1.00 52.28 98 ASN A C 1
ATOM 780 O O . ASN A 1 98 ? -1.893 19.953 14.893 1.00 52.28 98 ASN A O 1
ATOM 784 N N . ASN A 1 99 ? -1.805 19.712 12.655 1.00 48.78 99 ASN A N 1
ATOM 785 C CA . ASN A 1 99 ? -1.879 21.139 12.323 1.00 48.78 99 ASN A CA 1
ATOM 786 C C . ASN A 1 99 ? -3.157 21.479 11.535 1.00 48.78 99 ASN A C 1
ATOM 788 O O . ASN A 1 99 ? -3.320 21.123 10.369 1.00 48.78 99 ASN A O 1
ATOM 792 N N . PHE A 1 100 ? -4.086 22.156 12.203 1.00 51.62 100 PHE A N 1
ATOM 793 C CA . PHE A 1 100 ? -5.517 22.136 11.909 1.00 51.62 100 PHE A CA 1
ATOM 794 C C . PHE A 1 100 ? -5.999 23.321 11.031 1.00 51.62 100 PHE A C 1
ATOM 796 O O . PHE A 1 100 ? -6.886 24.068 11.442 1.00 51.62 100 PHE A O 1
ATOM 803 N N . ASN A 1 101 ? -5.448 23.502 9.816 1.00 43.97 101 ASN A N 1
ATOM 804 C CA . ASN A 1 101 ? -5.732 24.694 8.982 1.00 43.97 101 ASN A CA 1
ATOM 805 C C . ASN A 1 101 ? -6.658 24.509 7.749 1.00 43.97 101 ASN A C 1
ATOM 807 O O . ASN A 1 101 ? -7.251 25.499 7.326 1.00 43.97 101 ASN A O 1
ATOM 811 N N . SER A 1 102 ? -6.845 23.310 7.163 1.00 47.81 102 SER A N 1
ATOM 812 C CA . SER A 1 102 ? -7.883 23.082 6.122 1.00 47.81 102 SER A CA 1
ATOM 813 C C . SER A 1 102 ? -8.284 21.605 5.920 1.00 47.81 102 SER A C 1
ATOM 815 O O . SER A 1 102 ? -7.453 20.710 6.057 1.00 47.81 102 SER A O 1
ATOM 817 N N . ASP A 1 103 ? -9.552 21.349 5.574 1.00 51.78 103 ASP A N 1
ATOM 818 C CA . ASP A 1 103 ? -10.194 20.013 5.537 1.00 51.78 103 ASP A CA 1
ATOM 819 C C . ASP A 1 103 ? -9.708 19.066 4.426 1.00 51.78 103 ASP A C 1
ATOM 821 O O . ASP A 1 103 ? -10.171 17.935 4.335 1.00 51.78 103 ASP A O 1
ATOM 825 N N . LEU A 1 104 ? -8.787 19.504 3.568 1.00 53.84 104 LEU A N 1
ATOM 826 C CA . LEU A 1 104 ? -8.294 18.730 2.419 1.00 53.84 104 LEU A CA 1
ATOM 827 C C . LEU A 1 104 ? -6.771 18.596 2.395 1.00 53.84 104 LEU A C 1
ATOM 829 O O . LEU A 1 104 ? -6.217 17.948 1.510 1.00 53.84 104 LEU A O 1
ATOM 833 N N . ASP A 1 105 ? -6.101 19.217 3.357 1.00 63.41 105 ASP A N 1
ATOM 834 C CA . ASP A 1 105 ? -4.655 19.288 3.427 1.00 63.41 105 ASP A CA 1
ATOM 835 C C . ASP A 1 105 ? -4.156 18.338 4.509 1.00 63.41 105 ASP A C 1
ATOM 837 O O . ASP A 1 105 ? -4.184 18.640 5.706 1.00 63.41 105 ASP A O 1
ATOM 841 N N . ILE A 1 106 ? -3.718 17.157 4.069 1.00 64.06 106 ILE A N 1
ATOM 842 C CA . ILE A 1 106 ? -3.205 16.116 4.962 1.00 64.06 106 ILE A CA 1
ATOM 843 C C . ILE A 1 106 ? -2.044 16.667 5.810 1.00 64.06 106 ILE A C 1
ATOM 845 O O . ILE A 1 106 ? -1.963 16.351 6.999 1.00 64.06 106 ILE A O 1
ATOM 849 N N . TYR A 1 107 ? -1.178 17.508 5.228 1.00 61.94 107 TYR A N 1
ATOM 850 C CA . TYR A 1 107 ? 0.067 17.967 5.850 1.00 61.94 107 TYR A CA 1
ATOM 851 C C . TYR A 1 107 ? -0.005 19.383 6.444 1.00 61.94 107 TYR A C 1
ATOM 853 O O . TYR A 1 107 ? 0.871 19.766 7.220 1.00 61.94 107 TYR A O 1
ATOM 861 N N . GLY A 1 108 ? -1.033 20.167 6.131 1.00 59.25 108 GLY A N 1
ATOM 862 C CA . GLY A 1 108 ? -1.108 21.582 6.501 1.00 59.25 108 GLY A CA 1
ATOM 863 C C . GLY A 1 108 ? -0.138 22.472 5.706 1.00 59.25 108 GLY A C 1
ATOM 864 O O . GLY A 1 108 ? 0.278 23.510 6.219 1.00 59.25 108 GLY A O 1
ATOM 865 N N . ASN A 1 109 ? 0.279 22.051 4.504 1.00 65.31 109 ASN A N 1
ATOM 866 C CA . ASN A 1 109 ? 1.256 22.740 3.649 1.00 65.31 109 ASN A CA 1
ATOM 867 C C . ASN A 1 109 ? 0.654 23.415 2.395 1.00 65.31 109 ASN A C 1
ATOM 869 O O . ASN A 1 109 ? 1.395 23.897 1.540 1.00 65.31 109 ASN A O 1
ATOM 873 N N . GLY A 1 110 ? -0.671 23.445 2.269 1.00 63.41 110 GLY A N 1
ATOM 874 C CA . GLY A 1 110 ? -1.423 23.989 1.139 1.00 63.41 110 GLY A CA 1
ATOM 875 C C . GLY A 1 110 ? -1.668 23.006 -0.012 1.00 63.41 110 GLY A C 1
ATOM 876 O O . GLY A 1 110 ? -2.324 23.383 -0.984 1.00 63.41 110 GLY A O 1
ATOM 877 N N . VAL A 1 111 ? -1.181 21.758 0.062 1.00 66.81 111 VAL A N 1
ATOM 878 C CA . VAL A 1 111 ? -1.374 20.746 -0.992 1.00 66.81 111 VAL A CA 1
ATOM 879 C C . VAL A 1 111 ? -2.635 19.927 -0.724 1.00 66.81 111 VAL A C 1
ATOM 881 O O . VAL A 1 111 ? -2.697 19.127 0.205 1.00 66.81 111 VAL A O 1
ATOM 884 N N . LEU A 1 112 ? -3.640 20.089 -1.588 1.00 67.00 112 LEU A N 1
ATOM 885 C CA . LEU A 1 112 ? -4.968 19.479 -1.406 1.00 67.00 112 LEU A CA 1
ATOM 886 C C . LEU A 1 112 ? -5.172 18.167 -2.182 1.00 67.00 112 LEU A C 1
ATOM 888 O O . LEU A 1 112 ? -6.247 17.572 -2.118 1.00 67.00 112 LEU A O 1
ATOM 892 N N . THR A 1 113 ? -4.176 17.746 -2.966 1.00 68.25 113 THR A N 1
ATOM 893 C CA . THR A 1 113 ? -4.276 16.613 -3.903 1.00 68.25 113 THR A CA 1
ATOM 894 C C . THR A 1 113 ? -3.686 15.311 -3.368 1.00 68.25 113 THR A C 1
ATOM 896 O O . THR A 1 113 ? -3.619 14.322 -4.093 1.00 68.25 113 THR A O 1
ATOM 899 N N . SER A 1 114 ? -3.220 15.301 -2.122 1.00 74.81 114 SER A N 1
ATOM 900 C CA . SER A 1 114 ? -2.699 14.090 -1.490 1.00 74.81 114 SER A CA 1
ATOM 901 C C . SER A 1 114 ? -3.864 13.166 -1.145 1.00 74.81 114 SER A C 1
ATOM 903 O O . SER A 1 114 ? -4.760 13.562 -0.396 1.00 74.81 114 SER A O 1
ATOM 905 N N . SER A 1 115 ? -3.859 11.951 -1.698 1.00 75.00 115 SER A N 1
ATOM 906 C CA . SER A 1 115 ? -4.902 10.945 -1.468 1.00 75.00 115 SER A CA 1
ATOM 907 C C . SER A 1 115 ? -4.751 10.231 -0.128 1.00 75.00 115 SER A C 1
ATOM 909 O O . SER A 1 115 ? -5.753 9.874 0.494 1.00 75.00 115 SER A O 1
ATOM 911 N N . GLY A 1 116 ? -3.518 10.072 0.349 1.00 79.25 116 GLY A N 1
ATOM 912 C CA . GLY A 1 116 ? -3.223 9.444 1.624 1.00 79.25 116 GLY A CA 1
ATOM 913 C C . GLY A 1 116 ? -1.792 9.678 2.100 1.00 79.25 116 GLY A C 1
ATOM 914 O O . GLY A 1 116 ? -1.008 10.389 1.467 1.00 79.25 116 GLY A O 1
ATOM 915 N N . VAL A 1 117 ? -1.510 9.145 3.285 1.00 81.56 117 VAL A N 1
ATOM 916 C CA . VAL A 1 117 ? -0.171 9.002 3.857 1.00 81.56 117 VAL A CA 1
ATOM 917 C C . VAL A 1 117 ? -0.158 7.841 4.842 1.00 81.56 117 VAL A C 1
ATOM 919 O O . VAL A 1 117 ? -1.075 7.692 5.656 1.00 81.56 117 VAL A O 1
ATOM 922 N N . ALA A 1 118 ? 0.930 7.081 4.845 1.00 84.88 118 ALA A N 1
ATOM 923 C CA . ALA A 1 118 ? 1.203 6.054 5.833 1.00 84.88 118 ALA A CA 1
ATOM 924 C C . ALA A 1 118 ? 2.588 6.219 6.461 1.00 84.88 118 ALA A C 1
ATOM 926 O O . ALA A 1 118 ? 3.556 6.626 5.821 1.00 84.88 118 ALA A O 1
ATOM 927 N N . TRP A 1 119 ? 2.685 5.852 7.736 1.00 84.44 119 TRP A N 1
ATOM 928 C CA . TRP A 1 119 ? 3.966 5.760 8.421 1.00 84.44 119 TRP A CA 1
ATOM 929 C C . TRP A 1 119 ? 4.584 4.387 8.190 1.00 84.44 119 TRP A C 1
ATOM 931 O O . TRP A 1 119 ? 3.968 3.358 8.490 1.00 84.44 119 TRP A O 1
ATOM 941 N N . TYR A 1 120 ? 5.839 4.395 7.744 1.00 90.81 120 TYR A N 1
ATOM 942 C CA . TYR A 1 120 ? 6.698 3.217 7.738 1.00 90.81 120 TYR A CA 1
ATOM 943 C C . TYR A 1 120 ? 6.811 2.593 9.140 1.00 90.81 120 TYR A C 1
ATOM 945 O O . TYR A 1 120 ? 6.555 3.272 10.143 1.00 90.81 120 TYR A O 1
ATOM 953 N N . PRO A 1 121 ? 7.196 1.307 9.248 1.00 91.31 121 PRO A N 1
ATOM 954 C CA . PRO A 1 121 ? 7.483 0.701 10.540 1.00 91.31 121 PRO A CA 1
ATOM 955 C C . PRO A 1 121 ? 8.567 1.483 11.290 1.00 91.31 121 PRO A C 1
ATOM 957 O O . PRO A 1 121 ? 9.740 1.448 10.936 1.00 91.31 121 PRO A O 1
ATOM 960 N N . ASP A 1 122 ? 8.158 2.171 12.352 1.00 90.00 122 ASP A N 1
ATOM 961 C CA . ASP A 1 122 ? 9.036 2.978 13.194 1.00 90.00 122 ASP A CA 1
ATOM 962 C C . ASP A 1 122 ? 8.600 2.836 14.654 1.00 90.00 122 ASP A C 1
ATOM 964 O O . ASP A 1 122 ? 7.465 3.155 15.026 1.00 90.00 122 ASP A O 1
ATOM 968 N N . SER A 1 123 ? 9.494 2.313 15.493 1.00 86.81 123 SER A N 1
ATOM 969 C CA . SER A 1 123 ? 9.184 2.045 16.900 1.00 86.81 123 SER A CA 1
ATOM 970 C C . SER A 1 123 ? 9.009 3.331 17.707 1.00 86.81 123 SER A C 1
ATOM 972 O O . SER A 1 123 ? 8.201 3.352 18.628 1.00 86.81 123 SER A O 1
ATOM 974 N N . GLY A 1 124 ? 9.726 4.407 17.373 1.00 82.94 124 GLY A N 1
ATOM 975 C CA . GLY A 1 124 ? 9.607 5.690 18.065 1.00 82.94 124 GLY A CA 1
ATOM 976 C C . GLY A 1 124 ? 8.233 6.314 17.839 1.00 82.94 124 GLY A C 1
ATOM 977 O O . GLY A 1 124 ? 7.535 6.646 18.795 1.00 82.94 124 GLY A O 1
ATOM 978 N N . MET A 1 125 ? 7.804 6.382 16.580 1.00 81.06 125 MET A N 1
ATOM 979 C CA . MET A 1 125 ? 6.493 6.899 16.193 1.00 81.06 125 MET A CA 1
ATOM 980 C C . MET A 1 125 ? 5.354 6.026 16.715 1.00 81.06 125 MET A C 1
ATOM 982 O O . MET A 1 125 ? 4.330 6.560 17.141 1.00 81.06 125 MET A O 1
ATOM 986 N N . SER A 1 126 ? 5.519 4.703 16.722 1.00 79.88 126 SER A N 1
ATOM 987 C CA . SER A 1 126 ? 4.490 3.785 17.231 1.00 79.88 126 SER A CA 1
ATOM 988 C C . SER A 1 126 ? 4.363 3.883 18.754 1.00 79.88 126 SER A C 1
ATOM 990 O O . SER A 1 126 ? 3.264 4.082 19.265 1.00 79.88 126 SER A O 1
ATOM 992 N N . ASN A 1 127 ? 5.485 3.889 19.486 1.00 79.12 127 ASN A N 1
ATOM 993 C CA . ASN A 1 127 ? 5.495 4.066 20.944 1.00 79.12 127 ASN A CA 1
ATOM 994 C C . ASN A 1 127 ? 4.966 5.444 21.372 1.00 79.12 127 ASN A C 1
ATOM 996 O O . ASN A 1 127 ? 4.339 5.567 22.422 1.00 79.12 127 ASN A O 1
ATOM 1000 N N . ALA A 1 128 ? 5.183 6.476 20.553 1.00 76.44 128 ALA A N 1
ATOM 1001 C CA . ALA A 1 128 ? 4.617 7.809 20.752 1.00 76.44 128 ALA A CA 1
ATOM 1002 C C . ALA A 1 128 ? 3.142 7.925 20.312 1.00 76.44 128 ALA A C 1
ATOM 1004 O O . ALA A 1 128 ? 2.554 9.000 20.431 1.00 76.44 128 ALA A O 1
ATOM 1005 N N . ASN A 1 129 ? 2.530 6.845 19.804 1.00 72.56 129 ASN A N 1
ATOM 1006 C CA . ASN A 1 129 ? 1.155 6.811 19.295 1.00 72.56 129 ASN A CA 1
ATOM 1007 C C . ASN A 1 129 ? 0.902 7.810 18.141 1.00 72.56 129 ASN A C 1
ATOM 1009 O O . ASN A 1 129 ? -0.173 8.417 18.013 1.00 72.56 129 ASN A O 1
ATOM 1013 N N . LEU A 1 130 ? 1.932 8.002 17.313 1.00 74.62 130 LEU A N 1
ATOM 1014 C CA . LEU A 1 130 ? 1.941 8.890 16.153 1.00 74.62 130 LEU A CA 1
ATOM 1015 C C . LEU A 1 130 ? 1.846 8.140 14.821 1.00 74.62 130 LEU A C 1
ATOM 1017 O O . LEU A 1 130 ? 1.372 8.744 13.859 1.00 74.62 130 LEU A O 1
ATOM 1021 N N . ALA A 1 131 ? 2.264 6.872 14.759 1.00 77.06 131 ALA A N 1
ATOM 1022 C CA . ALA A 1 131 ? 2.146 6.044 13.560 1.00 77.06 131 ALA A CA 1
ATOM 1023 C C . ALA A 1 131 ? 0.671 5.774 13.213 1.00 77.06 131 ALA A C 1
ATOM 1025 O O . ALA A 1 131 ? -0.149 5.494 14.091 1.00 77.06 131 ALA A O 1
ATOM 1026 N N . ARG A 1 132 ? 0.320 5.904 11.931 1.00 77.38 132 ARG A N 1
ATOM 1027 C CA . ARG A 1 132 ? -1.059 5.788 11.431 1.00 77.38 132 ARG A CA 1
ATOM 1028 C C . ARG A 1 132 ? -1.082 5.647 9.909 1.00 77.38 132 ARG A C 1
ATOM 1030 O O . ARG A 1 132 ? -0.038 5.723 9.264 1.00 77.38 132 ARG A O 1
ATOM 1037 N N . ILE A 1 133 ? -2.274 5.484 9.354 1.00 79.88 133 ILE A N 1
ATOM 1038 C CA . ILE A 1 133 ? -2.567 5.771 7.950 1.00 79.88 133 ILE A CA 1
ATOM 1039 C C . ILE A 1 133 ? -3.680 6.822 7.926 1.00 79.88 133 ILE A C 1
ATOM 1041 O O . ILE A 1 133 ? -4.646 6.732 8.692 1.00 79.88 133 ILE A O 1
ATOM 1045 N N . VAL A 1 134 ? -3.527 7.842 7.088 1.00 78.31 134 VAL A N 1
ATOM 1046 C CA . VAL A 1 134 ? -4.511 8.914 6.908 1.00 78.31 134 VAL A CA 1
ATOM 1047 C C . VAL A 1 134 ? -4.902 8.958 5.447 1.00 78.31 134 VAL A C 1
ATOM 1049 O O . VAL A 1 134 ? -4.039 9.053 4.584 1.00 78.31 134 VAL A O 1
ATOM 1052 N N . TYR A 1 135 ? -6.202 8.946 5.181 1.00 75.31 135 TYR A N 1
ATOM 1053 C CA . TYR A 1 135 ? -6.746 9.070 3.835 1.00 75.31 135 TYR A CA 1
ATOM 1054 C C . TYR A 1 135 ? -7.536 10.356 3.704 1.00 75.31 135 TYR A C 1
ATOM 1056 O O . TYR A 1 135 ? -8.393 10.635 4.546 1.00 75.31 135 TYR A O 1
ATOM 1064 N N . ASN A 1 136 ? -7.299 11.100 2.628 1.00 73.00 136 ASN A N 1
ATOM 1065 C CA . ASN A 1 136 ? -8.090 12.273 2.296 1.00 73.00 136 ASN A CA 1
ATOM 1066 C C . ASN A 1 136 ? -9.485 11.844 1.838 1.00 73.00 136 ASN A C 1
ATOM 1068 O O . ASN A 1 136 ? -9.669 11.176 0.822 1.00 73.00 136 ASN A O 1
ATOM 1072 N N . GLY A 1 137 ? -10.487 12.242 2.605 1.00 65.38 137 GLY A N 1
ATOM 1073 C CA . GLY A 1 137 ? -11.881 11.872 2.420 1.00 65.38 137 GLY A CA 1
ATOM 1074 C C . GLY A 1 137 ? -12.527 12.465 1.188 1.00 65.38 137 GLY A C 1
ATOM 1075 O O . GLY A 1 137 ? -13.531 11.923 0.753 1.00 65.38 137 GLY A O 1
ATOM 1076 N N . ARG A 1 138 ? -11.924 13.465 0.535 1.00 65.94 138 ARG A N 1
ATOM 1077 C CA . ARG A 1 138 ? -12.314 13.837 -0.834 1.00 65.94 138 ARG A CA 1
ATOM 1078 C C . ARG A 1 138 ? -12.160 12.678 -1.812 1.00 65.94 138 ARG A C 1
ATOM 1080 O O . ARG A 1 138 ? -12.914 12.595 -2.774 1.00 65.94 138 ARG A O 1
ATOM 1087 N N . TYR A 1 139 ? -11.180 11.812 -1.578 1.00 63.47 139 TYR A N 1
ATOM 1088 C CA . TYR A 1 139 ? -10.959 10.638 -2.408 1.00 63.47 139 TYR A CA 1
ATOM 1089 C C . TYR A 1 139 ? -11.851 9.468 -1.980 1.00 63.47 139 TYR A C 1
ATOM 1091 O O . TYR A 1 139 ? -12.168 8.656 -2.839 1.00 63.47 139 TYR A O 1
ATOM 1099 N N . LEU A 1 140 ? -12.303 9.425 -0.717 1.00 62.53 140 LEU A N 1
ATOM 1100 C CA . LEU A 1 140 ? -13.210 8.402 -0.163 1.00 62.53 140 LEU A CA 1
ATOM 1101 C C . LEU A 1 140 ? -14.703 8.677 -0.433 1.00 62.53 140 LEU A C 1
ATOM 1103 O O . LEU A 1 140 ? -15.472 7.759 -0.705 1.00 62.53 140 LEU A O 1
ATOM 1107 N N . TYR A 1 141 ? -15.148 9.926 -0.277 1.00 51.47 141 TYR A N 1
ATOM 1108 C CA . TYR A 1 141 ? -16.563 10.291 -0.213 1.00 51.47 141 TYR A CA 1
ATOM 1109 C C . TYR A 1 141 ? -17.237 10.170 -1.583 1.00 51.47 141 TYR A C 1
ATOM 1111 O O . TYR A 1 141 ? -16.823 10.807 -2.550 1.00 51.47 141 TYR A O 1
ATOM 1119 N N . GLY A 1 142 ? -18.286 9.344 -1.657 1.00 47.94 142 GLY A N 1
ATOM 1120 C CA . GLY A 1 142 ? -19.032 9.079 -2.893 1.00 47.94 142 GLY A CA 1
ATOM 1121 C C . GLY A 1 142 ? -18.263 8.258 -3.933 1.00 47.94 142 GLY A C 1
ATOM 1122 O O . GLY A 1 142 ? -18.782 8.024 -5.023 1.00 47.94 142 GLY A O 1
ATOM 1123 N N . ASN A 1 143 ? -17.045 7.813 -3.611 1.00 52.06 143 ASN A N 1
ATOM 1124 C CA . ASN A 1 143 ? -16.168 7.120 -4.539 1.00 52.06 143 ASN A CA 1
ATOM 1125 C C . ASN A 1 143 ? -16.182 5.614 -4.256 1.00 52.06 143 ASN A C 1
ATOM 1127 O O . ASN A 1 143 ? -15.525 5.119 -3.344 1.00 52.06 143 ASN A O 1
ATOM 1131 N N . THR A 1 144 ? -16.988 4.888 -5.025 1.00 52.62 144 THR A N 1
ATOM 1132 C CA . THR A 1 144 ? -17.194 3.436 -4.896 1.00 52.62 144 THR A CA 1
ATOM 1133 C C . THR A 1 144 ? -16.484 2.635 -5.987 1.00 52.62 144 THR A C 1
ATOM 1135 O O . THR A 1 144 ? -16.751 1.445 -6.136 1.00 52.62 144 THR A O 1
ATOM 1138 N N . ASN A 1 145 ? -15.600 3.263 -6.772 1.00 54.12 145 ASN A N 1
ATOM 1139 C CA . ASN A 1 145 ? -14.856 2.551 -7.809 1.00 54.12 145 ASN A CA 1
ATOM 1140 C C . ASN A 1 145 ? -13.758 1.653 -7.201 1.00 54.12 145 ASN A C 1
ATOM 1142 O O . ASN A 1 145 ? -13.161 1.975 -6.173 1.00 54.12 145 ASN A O 1
ATOM 1146 N N . ASP A 1 146 ? -13.480 0.515 -7.842 1.00 50.19 146 ASP A N 1
ATOM 1147 C CA . ASP A 1 146 ? -12.435 -0.436 -7.417 1.00 50.19 146 ASP A CA 1
ATOM 1148 C C . ASP A 1 146 ? -11.047 0.229 -7.319 1.00 50.19 146 ASP A C 1
ATOM 1150 O O . ASP A 1 146 ? -10.135 -0.201 -6.606 1.00 50.19 146 ASP A O 1
ATOM 1154 N N . GLU A 1 147 ? -10.869 1.288 -8.095 1.00 55.09 147 GLU A N 1
ATOM 1155 C CA . GLU A 1 147 ? -9.658 2.077 -8.202 1.00 55.09 147 GLU A CA 1
ATOM 1156 C C . GLU A 1 147 ? -9.398 2.886 -6.926 1.00 55.09 147 GLU A C 1
ATOM 1158 O O . GLU A 1 147 ? -8.246 3.011 -6.507 1.00 55.09 147 GLU A O 1
ATOM 1163 N N . PHE A 1 148 ? -10.449 3.320 -6.227 1.00 57.19 148 PHE A N 1
ATOM 1164 C CA . PHE A 1 148 ? -10.346 3.922 -4.907 1.00 57.19 148 PHE A CA 1
ATOM 1165 C C . PHE A 1 148 ? -9.897 2.906 -3.844 1.00 57.19 148 PHE A C 1
ATOM 1167 O O . PHE A 1 148 ? -9.005 3.205 -3.048 1.00 57.19 148 PHE A O 1
ATOM 1174 N N . SER A 1 149 ? -10.412 1.668 -3.873 1.00 59.88 149 SER A N 1
ATOM 1175 C CA . SER A 1 149 ? -9.911 0.594 -2.994 1.00 59.88 149 SER A CA 1
ATOM 1176 C C . SER A 1 149 ? -8.409 0.359 -3.176 1.00 59.88 149 SER A C 1
ATOM 1178 O O . SER A 1 149 ? -7.711 -0.002 -2.231 1.00 59.88 149 SER A O 1
ATOM 1180 N N . SER A 1 150 ? -7.894 0.626 -4.375 1.00 65.50 150 SER A N 1
ATOM 1181 C CA . SER A 1 150 ? -6.485 0.429 -4.694 1.00 65.50 150 SER A CA 1
ATOM 1182 C C . SER A 1 150 ? -5.578 1.547 -4.138 1.00 65.50 150 SER A C 1
ATOM 1184 O O . SER A 1 150 ? -4.390 1.304 -3.931 1.00 65.50 150 SER A O 1
ATOM 1186 N N . VAL A 1 151 ? -6.120 2.731 -3.808 1.00 68.19 151 VAL A N 1
ATOM 1187 C CA . VAL A 1 151 ? -5.415 3.766 -3.017 1.00 68.19 151 VAL A CA 1
ATOM 1188 C C . VAL A 1 151 ? -5.212 3.292 -1.579 1.00 68.19 151 VAL A C 1
ATOM 1190 O O . VAL A 1 151 ? -4.143 3.495 -1.011 1.00 68.19 151 VAL A O 1
ATOM 1193 N N . LEU A 1 152 ? -6.199 2.597 -0.999 1.00 74.75 152 LEU A N 1
ATOM 1194 C CA . LEU A 1 152 ? -6.031 1.978 0.319 1.00 74.75 152 LEU A CA 1
ATOM 1195 C C . LEU A 1 152 ? -4.890 0.954 0.281 1.00 74.75 152 LEU A C 1
ATOM 1197 O O . LEU A 1 152 ? -3.996 0.978 1.123 1.00 74.75 152 LEU A O 1
ATOM 1201 N N . THR A 1 153 ? -4.880 0.091 -0.738 1.00 78.94 153 THR A N 1
ATOM 1202 C CA . THR A 1 153 ? -3.810 -0.896 -0.941 1.00 78.94 153 THR A CA 1
ATOM 120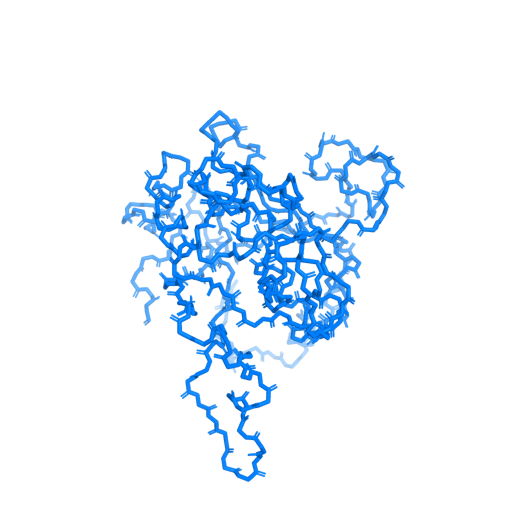3 C C . THR A 1 153 ? -2.424 -0.250 -1.052 1.00 78.94 153 THR A C 1
ATOM 1205 O O . THR A 1 153 ? -1.475 -0.776 -0.475 1.00 78.94 153 THR A O 1
ATOM 1208 N N . HIS A 1 154 ? -2.310 0.892 -1.735 1.00 86.12 154 HIS A N 1
ATOM 1209 C CA . HIS A 1 154 ? -1.063 1.650 -1.865 1.00 86.12 154 HIS A CA 1
ATOM 1210 C C . HIS A 1 154 ? -0.527 2.126 -0.505 1.00 86.12 154 HIS A C 1
ATOM 1212 O O . HIS A 1 154 ? 0.601 1.806 -0.129 1.00 86.12 154 HIS A O 1
ATOM 1218 N N . GLU A 1 155 ? -1.353 2.816 0.285 1.00 83.81 155 GLU A N 1
ATOM 1219 C CA . GLU A 1 155 ? -0.926 3.325 1.596 1.00 83.81 155 GLU A CA 1
ATOM 1220 C C . GLU A 1 155 ? -0.622 2.188 2.586 1.00 83.81 155 GLU A C 1
ATOM 1222 O O . GLU A 1 155 ? 0.319 2.272 3.379 1.00 83.81 155 GLU A O 1
ATOM 1227 N N . PHE A 1 156 ? -1.361 1.075 2.522 1.00 86.31 156 PHE A N 1
ATOM 1228 C CA . PHE A 1 156 ? -1.012 -0.121 3.293 1.00 86.31 156 PHE A CA 1
ATOM 1229 C C . PHE A 1 156 ? 0.325 -0.729 2.856 1.00 86.31 156 PHE A C 1
ATOM 1231 O O . PHE A 1 156 ? 1.059 -1.224 3.711 1.00 86.31 156 PHE A O 1
ATOM 1238 N N . GLY A 1 157 ? 0.685 -0.643 1.574 1.00 90.50 157 GLY A N 1
ATOM 1239 C CA . GLY A 1 157 ? 2.018 -1.005 1.096 1.00 90.50 157 GLY A CA 1
ATOM 1240 C C . GLY A 1 157 ? 3.115 -0.219 1.818 1.00 90.50 157 GLY A C 1
ATOM 1241 O O . GLY A 1 157 ? 4.045 -0.818 2.359 1.00 90.50 157 GLY A O 1
ATOM 1242 N N . HIS A 1 158 ? 2.974 1.103 1.936 1.00 93.06 158 HIS A N 1
ATOM 1243 C CA . HIS A 1 158 ? 3.894 1.938 2.721 1.00 93.06 158 HIS A CA 1
ATOM 1244 C C . HIS A 1 158 ? 3.913 1.570 4.211 1.00 93.06 158 HIS A C 1
ATOM 1246 O O . HIS A 1 158 ? 4.984 1.424 4.807 1.00 93.06 158 HIS A O 1
ATOM 1252 N N . TRP A 1 159 ? 2.746 1.343 4.822 1.00 87.75 159 TRP A N 1
ATOM 1253 C CA . TRP A 1 159 ? 2.654 0.896 6.219 1.00 87.75 159 TRP A CA 1
ATOM 1254 C C . TRP A 1 159 ? 3.366 -0.451 6.465 1.00 87.75 159 TRP A C 1
ATOM 1256 O O . TRP A 1 159 ? 3.906 -0.680 7.556 1.00 87.75 159 TRP A O 1
ATOM 1266 N N . LEU A 1 160 ? 3.418 -1.297 5.427 1.00 92.00 160 LEU A N 1
ATOM 1267 C CA . LEU A 1 160 ? 4.151 -2.564 5.330 1.00 92.00 160 LEU A CA 1
ATOM 1268 C C . LEU A 1 160 ? 5.557 -2.415 4.712 1.00 92.00 160 LEU A C 1
ATOM 1270 O O . LEU A 1 160 ? 6.139 -3.389 4.240 1.00 92.00 160 LEU A O 1
ATOM 1274 N N . ASN A 1 161 ? 6.148 -1.220 4.772 1.00 96.06 161 ASN A N 1
ATOM 1275 C CA . ASN A 1 161 ? 7.538 -0.944 4.394 1.00 96.06 161 ASN A CA 1
ATOM 1276 C C . ASN A 1 161 ? 7.874 -0.988 2.894 1.00 96.06 161 ASN A C 1
ATOM 1278 O O . ASN A 1 161 ? 9.048 -1.136 2.539 1.00 96.06 161 ASN A O 1
ATOM 1282 N N . LEU A 1 162 ? 6.891 -0.852 2.007 1.00 96.81 162 LEU A N 1
ATOM 1283 C CA . LEU A 1 162 ? 7.147 -0.705 0.576 1.00 96.81 162 LEU A CA 1
ATOM 1284 C C . LEU A 1 162 ? 7.396 0.752 0.212 1.00 96.81 162 LEU A C 1
ATOM 1286 O O . LEU A 1 162 ? 6.658 1.638 0.630 1.00 96.81 162 LEU A O 1
ATOM 1290 N N . PHE A 1 163 ? 8.425 0.995 -0.589 1.00 96.94 163 PHE A N 1
ATOM 1291 C CA . PHE A 1 163 ? 8.653 2.295 -1.207 1.00 96.94 163 PHE A CA 1
ATOM 1292 C C . PHE A 1 163 ? 7.899 2.380 -2.531 1.00 96.94 163 PHE A C 1
ATOM 1294 O O . PHE A 1 163 ? 7.435 1.368 -3.063 1.00 96.94 163 PHE A O 1
ATOM 1301 N N . HIS A 1 164 ? 7.779 3.593 -3.062 1.00 96.44 164 HIS A N 1
ATOM 1302 C CA . HIS A 1 164 ? 7.327 3.769 -4.434 1.00 96.44 164 HIS A CA 1
ATOM 1303 C C . HIS A 1 164 ? 8.262 3.036 -5.395 1.00 96.44 164 HIS A C 1
ATOM 1305 O O . HIS A 1 164 ? 9.475 3.096 -5.221 1.00 96.44 164 HIS A O 1
ATOM 1311 N N . THR A 1 165 ? 7.730 2.422 -6.455 1.00 95.56 165 THR A N 1
ATOM 1312 C CA . THR A 1 165 ? 8.552 1.741 -7.483 1.00 95.56 165 THR A CA 1
ATOM 1313 C C . THR A 1 165 ? 9.513 2.684 -8.213 1.00 95.56 165 THR A C 1
ATOM 1315 O O . THR A 1 165 ? 10.475 2.245 -8.841 1.00 95.56 165 THR A O 1
ATOM 1318 N N . PHE A 1 166 ? 9.246 3.988 -8.146 1.00 94.56 166 PHE A N 1
ATOM 1319 C CA . PHE A 1 166 ? 10.056 5.056 -8.725 1.00 94.56 166 PHE A CA 1
ATOM 1320 C C . PHE A 1 166 ? 10.947 5.774 -7.708 1.00 94.56 166 PHE A C 1
ATOM 1322 O O . PHE A 1 166 ? 11.496 6.835 -8.017 1.00 94.56 166 PHE A O 1
ATOM 1329 N N . GLU A 1 167 ? 11.087 5.238 -6.492 1.00 95.31 167 GLU A N 1
ATOM 1330 C CA . GLU A 1 167 ? 11.994 5.788 -5.487 1.00 95.31 167 GLU A CA 1
ATOM 1331 C C . GLU A 1 167 ? 13.401 5.921 -6.087 1.00 95.31 167 GLU A C 1
ATOM 1333 O O . GLU A 1 167 ? 13.924 4.984 -6.682 1.00 95.31 167 GLU A O 1
ATOM 1338 N N . HIS A 1 168 ? 14.000 7.110 -5.994 1.00 92.75 168 HIS A N 1
ATOM 1339 C CA . HIS A 1 168 ? 15.285 7.454 -6.627 1.00 92.75 168 HIS A CA 1
ATOM 1340 C C . HIS A 1 168 ? 15.372 7.294 -8.165 1.00 92.75 168 HIS A C 1
ATOM 1342 O O . HIS A 1 168 ? 16.453 7.472 -8.731 1.00 92.75 168 HIS A O 1
ATOM 1348 N N . GLY A 1 169 ? 14.252 7.065 -8.854 1.00 92.56 169 GLY A N 1
ATOM 1349 C CA . GLY A 1 169 ? 14.157 7.043 -10.311 1.00 92.56 169 GLY A CA 1
ATOM 1350 C C . GLY A 1 169 ? 14.885 5.872 -10.982 1.00 92.56 169 GLY A C 1
ATOM 1351 O O . GLY A 1 169 ? 15.138 4.830 -10.385 1.00 92.56 169 GLY A O 1
ATOM 1352 N N . CYS A 1 170 ? 15.225 6.058 -12.261 1.00 93.69 170 CYS A N 1
ATOM 1353 C CA . CYS A 1 170 ? 15.974 5.078 -13.047 1.00 93.69 170 CYS A CA 1
ATOM 1354 C C . CYS A 1 170 ? 17.423 5.527 -13.237 1.00 93.69 170 CYS A C 1
ATOM 1356 O O . CYS A 1 170 ? 17.678 6.580 -13.829 1.00 93.69 170 CYS A O 1
ATOM 1358 N N . VAL A 1 171 ? 18.367 4.720 -12.752 1.00 92.19 171 VAL A N 1
ATOM 1359 C CA . VAL A 1 171 ? 19.801 5.011 -12.792 1.00 92.19 171 VAL A CA 1
ATOM 1360 C C . VAL A 1 171 ? 20.570 3.741 -13.150 1.00 92.19 171 VAL A C 1
ATOM 1362 O O . VAL A 1 171 ? 20.604 2.779 -12.383 1.00 92.19 171 VAL A O 1
ATOM 1365 N N . ASN A 1 172 ? 21.268 3.759 -14.290 1.00 87.06 172 ASN A N 1
ATOM 1366 C CA . ASN A 1 172 ? 21.943 2.571 -14.828 1.00 87.06 172 ASN A CA 1
ATOM 1367 C C . ASN A 1 172 ? 22.933 1.916 -13.853 1.00 87.06 172 ASN A C 1
ATOM 1369 O O . ASN A 1 172 ? 23.055 0.695 -13.822 1.00 87.06 172 ASN A O 1
ATOM 1373 N N . SER A 1 173 ? 23.639 2.710 -13.044 1.00 86.62 173 SER A N 1
ATOM 1374 C CA . SER A 1 173 ? 24.605 2.195 -12.065 1.00 86.62 173 SER A CA 1
ATOM 1375 C C . SER A 1 173 ? 23.965 1.496 -10.860 1.00 86.62 173 SER A C 1
ATOM 1377 O O . SER A 1 173 ? 24.683 0.879 -10.078 1.00 86.62 173 SER A O 1
ATOM 1379 N N . SER A 1 174 ? 22.646 1.601 -10.688 1.00 87.00 174 SER A N 1
ATOM 1380 C CA . SER A 1 174 ? 21.926 1.134 -9.499 1.00 87.00 174 SER A CA 1
ATOM 1381 C C . SER A 1 174 ? 21.210 -0.205 -9.699 1.00 87.00 174 SER A C 1
ATOM 1383 O O . SER A 1 174 ? 20.921 -0.878 -8.717 1.00 87.00 174 SER A O 1
ATOM 1385 N N . GLU A 1 175 ? 20.973 -0.646 -10.939 1.00 79.12 175 GLU A N 1
ATOM 1386 C CA . GLU A 1 175 ?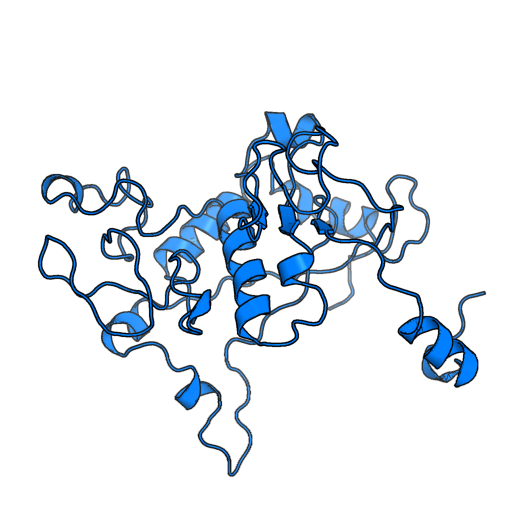 20.193 -1.869 -11.219 1.00 79.12 175 GLU A CA 1
ATOM 1387 C C . GLU A 1 175 ? 20.789 -3.128 -10.568 1.00 79.12 175 GLU A C 1
ATOM 1389 O O . GLU A 1 175 ? 20.074 -3.939 -9.988 1.00 79.12 175 GLU A O 1
ATOM 1394 N N . GLY A 1 176 ? 22.119 -3.262 -10.570 1.00 85.31 176 GLY A N 1
ATOM 1395 C CA . GLY A 1 176 ? 22.807 -4.384 -9.915 1.00 85.31 176 GLY A CA 1
ATOM 1396 C C . GLY A 1 176 ? 22.792 -4.342 -8.380 1.00 85.31 176 GLY A C 1
ATOM 1397 O O . GLY A 1 176 ? 23.343 -5.236 -7.744 1.00 85.31 176 GLY A O 1
ATOM 1398 N N . GLN A 1 177 ? 22.212 -3.298 -7.782 1.00 91.31 177 GLN A N 1
ATOM 1399 C CA . GLN A 1 177 ? 22.130 -3.049 -6.339 1.00 91.31 177 GLN A CA 1
ATOM 1400 C C . GLN A 1 177 ? 20.674 -2.803 -5.913 1.00 91.31 177 GLN A C 1
ATOM 1402 O O . GLN A 1 177 ? 20.394 -1.998 -5.019 1.00 91.31 177 GLN A O 1
ATOM 1407 N N . CYS A 1 178 ? 19.734 -3.459 -6.590 1.00 91.25 178 CYS A N 1
ATOM 1408 C CA . CYS A 1 178 ? 18.294 -3.337 -6.374 1.00 91.25 178 CYS A CA 1
ATOM 1409 C C . CYS A 1 178 ? 17.824 -3.686 -4.951 1.00 91.25 178 CYS A C 1
ATOM 1411 O O . CYS A 1 178 ? 16.709 -3.351 -4.591 1.00 91.25 178 CYS A O 1
ATOM 1413 N N . ASP A 1 179 ? 18.643 -4.322 -4.109 1.00 92.81 179 ASP A N 1
ATOM 1414 C CA . ASP A 1 179 ? 18.351 -4.585 -2.690 1.00 92.81 179 ASP A CA 1
ATOM 1415 C C . ASP A 1 179 ? 18.619 -3.366 -1.781 1.00 92.81 179 ASP A C 1
ATOM 1417 O O . ASP A 1 179 ? 18.139 -3.294 -0.644 1.00 92.81 179 ASP A O 1
ATOM 1421 N N . ARG A 1 180 ? 19.404 -2.397 -2.267 1.00 92.62 180 ARG A N 1
ATOM 1422 C CA . ARG A 1 180 ? 19.900 -1.237 -1.500 1.00 92.62 180 ARG A CA 1
ATOM 1423 C C . ARG A 1 180 ? 19.520 0.102 -2.112 1.00 92.62 180 ARG A C 1
ATOM 1425 O O . ARG A 1 180 ? 19.472 1.102 -1.397 1.00 92.62 180 ARG A O 1
ATOM 1432 N N . THR A 1 181 ? 19.268 0.117 -3.411 1.00 91.94 181 THR A N 1
ATOM 1433 C CA . THR A 1 181 ? 18.908 1.300 -4.194 1.00 91.94 181 THR A CA 1
ATOM 1434 C C . THR A 1 181 ? 17.458 1.212 -4.655 1.00 91.94 181 THR A C 1
ATOM 1436 O O . THR A 1 181 ? 16.817 0.173 -4.499 1.00 91.94 181 THR A O 1
ATOM 1439 N N . GLY A 1 182 ? 16.936 2.313 -5.192 1.00 93.75 182 GLY A N 1
ATOM 1440 C CA . GLY A 1 182 ? 15.562 2.372 -5.672 1.00 93.75 182 GLY A CA 1
ATOM 1441 C C . GLY A 1 182 ? 14.536 2.084 -4.574 1.00 93.75 182 GLY A C 1
ATOM 1442 O O . GLY A 1 182 ? 14.707 2.480 -3.417 1.00 93.75 182 GLY A O 1
ATOM 1443 N N . ASP A 1 183 ? 13.512 1.314 -4.933 1.00 96.44 183 ASP A N 1
ATOM 1444 C CA . ASP A 1 183 ? 12.471 0.829 -4.022 1.00 96.44 183 ASP A CA 1
ATOM 1445 C C . ASP A 1 183 ? 12.930 -0.337 -3.122 1.00 96.44 183 ASP A C 1
ATOM 1447 O O . ASP A 1 183 ? 12.196 -0.785 -2.233 1.00 96.44 183 ASP A O 1
ATOM 1451 N N . ARG A 1 184 ? 14.178 -0.784 -3.311 1.00 96.31 184 ARG A N 1
ATOM 1452 C CA . ARG A 1 184 ? 14.830 -1.890 -2.609 1.00 96.31 184 ARG A CA 1
ATOM 1453 C C . ARG A 1 184 ? 14.162 -3.246 -2.843 1.00 96.31 184 ARG A C 1
ATOM 1455 O O . ARG A 1 184 ? 14.119 -4.076 -1.924 1.00 96.31 184 ARG A O 1
ATOM 1462 N N . VAL A 1 185 ? 13.621 -3.456 -4.042 1.00 96.88 185 VAL A N 1
ATOM 1463 C CA . VAL A 1 185 ? 13.028 -4.715 -4.483 1.00 96.88 185 VAL A CA 1
ATOM 1464 C C . VAL A 1 185 ? 13.571 -5.089 -5.872 1.00 96.88 185 VAL A C 1
ATOM 1466 O O . VAL A 1 185 ? 13.520 -4.330 -6.823 1.00 96.88 185 VAL A O 1
ATOM 1469 N N . CYS A 1 186 ? 14.129 -6.293 -6.013 1.00 95.38 186 CYS A N 1
ATOM 1470 C CA . CYS A 1 186 ? 14.838 -6.681 -7.242 1.00 95.38 186 CYS A CA 1
ATOM 1471 C C . CYS A 1 186 ? 13.951 -7.189 -8.383 1.00 95.38 186 CYS A C 1
ATOM 1473 O O . CYS A 1 186 ? 14.419 -7.340 -9.510 1.00 95.38 186 CYS A O 1
ATOM 1475 N N . ASP A 1 187 ? 12.685 -7.501 -8.112 1.00 95.50 187 ASP A N 1
ATOM 1476 C CA . ASP A 1 187 ? 11.739 -7.949 -9.135 1.00 95.50 187 ASP A CA 1
ATOM 1477 C C . ASP A 1 187 ? 10.796 -6.831 -9.620 1.00 95.50 187 ASP A C 1
ATOM 1479 O O . ASP A 1 187 ? 9.973 -7.068 -10.514 1.00 95.50 187 ASP A O 1
ATOM 1483 N N . THR A 1 188 ? 10.977 -5.605 -9.127 1.00 95.06 188 THR A N 1
ATOM 1484 C CA . THR A 1 188 ? 10.377 -4.364 -9.626 1.00 95.06 188 THR A CA 1
ATOM 1485 C C . THR A 1 188 ? 11.393 -3.636 -10.521 1.00 95.06 188 THR A C 1
ATOM 1487 O O . THR A 1 188 ? 12.403 -3.131 -10.043 1.00 95.06 188 THR A O 1
ATOM 1490 N N . PRO A 1 189 ? 11.182 -3.584 -11.851 1.00 94.25 189 PRO A N 1
ATOM 1491 C CA . PRO A 1 189 ? 12.062 -2.811 -12.725 1.00 94.25 189 PRO A CA 1
ATOM 1492 C C . PRO A 1 189 ? 12.045 -1.333 -12.334 1.00 94.25 189 PRO A C 1
ATOM 1494 O O . PRO A 1 189 ? 10.962 -0.777 -12.124 1.00 94.25 189 PRO A O 1
ATOM 1497 N N . GLN A 1 190 ? 13.217 -0.692 -12.309 1.00 94.38 190 GLN A N 1
ATOM 1498 C CA . GLN A 1 190 ? 13.322 0.738 -12.016 1.00 94.38 190 GLN A CA 1
ATOM 1499 C C . GLN A 1 190 ? 12.422 1.560 -12.937 1.00 94.38 190 GLN A C 1
ATOM 1501 O O . GLN A 1 190 ? 12.292 1.263 -14.125 1.00 94.38 190 GLN A O 1
ATOM 1506 N N . THR A 1 191 ? 11.836 2.631 -12.416 1.00 93.19 191 THR A N 1
ATOM 1507 C CA . THR A 1 191 ? 10.974 3.534 -13.180 1.00 93.19 191 THR A CA 1
ATOM 1508 C C . THR A 1 191 ? 11.115 4.965 -12.664 1.00 93.19 191 THR A C 1
ATOM 1510 O O . THR A 1 191 ? 11.661 5.203 -11.593 1.00 93.19 191 THR A O 1
ATOM 1513 N N . VAL A 1 192 ? 10.646 5.938 -13.440 1.00 92.88 192 VAL A N 1
ATOM 1514 C CA . VAL A 1 192 ? 10.502 7.344 -13.013 1.00 92.88 192 VAL A CA 1
ATOM 1515 C C . VAL A 1 192 ? 9.062 7.675 -12.600 1.00 92.88 192 VAL A C 1
ATOM 1517 O O . VAL A 1 192 ? 8.726 8.833 -12.375 1.00 92.88 192 VAL A O 1
ATOM 1520 N N . GLY A 1 193 ? 8.222 6.644 -12.500 1.00 89.38 193 GLY A N 1
ATOM 1521 C CA . GLY A 1 193 ? 6.798 6.741 -12.219 1.00 89.38 193 GLY A CA 1
ATOM 1522 C C . GLY A 1 193 ? 5.999 6.791 -13.512 1.00 89.38 193 GLY A C 1
ATOM 1523 O O . GLY A 1 193 ? 6.444 7.343 -14.520 1.00 89.38 193 GLY A O 1
ATOM 1524 N N . ASN A 1 194 ? 4.818 6.180 -13.490 1.00 85.94 194 ASN A N 1
ATOM 1525 C CA . ASN A 1 194 ? 3.974 6.061 -14.666 1.00 85.94 194 ASN A CA 1
ATOM 1526 C C . ASN A 1 194 ? 2.681 6.865 -14.513 1.00 85.94 194 ASN A C 1
ATOM 1528 O O . ASN A 1 194 ? 2.215 7.169 -13.414 1.00 85.94 194 ASN A O 1
ATOM 1532 N N . GLN A 1 195 ? 2.120 7.249 -15.658 1.00 80.75 195 GLN A N 1
ATOM 1533 C CA . GLN A 1 195 ? 0.839 7.936 -15.767 1.00 80.75 195 GLN A CA 1
ATOM 1534 C C . GLN A 1 195 ? 0.033 7.222 -16.854 1.00 80.75 195 GLN A C 1
ATOM 1536 O O . GLN A 1 195 ? 0.211 7.466 -18.049 1.00 80.75 195 GLN A O 1
ATOM 1541 N N . GLY A 1 196 ? -0.822 6.291 -16.437 1.00 78.50 196 GLY A N 1
ATOM 1542 C CA . GLY A 1 196 ? -1.672 5.506 -17.331 1.00 78.50 196 GLY A CA 1
ATOM 1543 C C . GLY A 1 196 ? -1.197 4.071 -17.548 1.00 78.50 196 GLY A C 1
ATOM 1544 O O . GLY A 1 196 ? -0.093 3.691 -17.180 1.00 78.50 196 GLY A O 1
ATOM 1545 N N . CYS A 1 197 ? -2.055 3.258 -18.169 1.00 81.25 197 CYS A N 1
ATOM 1546 C CA . CYS A 1 197 ? -1.857 1.801 -18.229 1.00 81.25 197 CYS A CA 1
ATOM 1547 C C . CYS A 1 197 ? -1.064 1.338 -19.456 1.00 81.25 197 CYS A C 1
ATOM 1549 O O . CYS A 1 197 ? -1.068 0.155 -19.794 1.00 81.25 197 CYS A O 1
ATOM 1551 N N . LYS A 1 198 ? -0.450 2.268 -20.193 1.00 83.44 198 LYS A N 1
ATOM 1552 C CA . LYS A 1 198 ? 0.305 1.913 -21.393 1.00 83.44 198 LYS A CA 1
ATOM 1553 C C . LYS A 1 198 ? 1.674 1.358 -20.989 1.00 83.44 198 LYS A C 1
ATOM 1555 O O . LYS A 1 198 ? 2.319 1.955 -20.132 1.00 83.44 198 LYS A O 1
ATOM 1560 N N . PRO A 1 199 ? 2.141 0.271 -21.627 1.00 85.06 199 PRO A N 1
ATOM 1561 C CA . PRO A 1 199 ? 3.501 -0.220 -21.446 1.00 85.06 199 PRO A CA 1
ATOM 1562 C C . PRO A 1 199 ? 4.525 0.885 -21.725 1.00 85.06 199 PRO A C 1
ATOM 1564 O O . PRO A 1 199 ? 4.494 1.499 -22.795 1.00 85.06 199 PRO A O 1
ATOM 1567 N N . VAL A 1 200 ? 5.448 1.115 -20.794 1.00 90.50 200 VAL A N 1
ATOM 1568 C CA . VAL A 1 200 ? 6.603 1.995 -21.012 1.00 90.50 200 VAL A CA 1
ATOM 1569 C C . VAL A 1 200 ? 7.894 1.288 -20.617 1.00 90.50 200 VAL A C 1
ATOM 1571 O O . VAL A 1 200 ? 7.879 0.285 -19.901 1.00 90.50 200 VAL A O 1
ATOM 1574 N N . HIS A 1 201 ? 9.013 1.807 -21.111 1.00 94.12 201 HIS A N 1
ATOM 1575 C CA . HIS A 1 201 ? 10.338 1.275 -20.821 1.00 94.12 201 HIS A CA 1
ATOM 1576 C C . HIS A 1 201 ? 11.138 2.274 -19.991 1.00 94.12 201 HIS A C 1
ATOM 1578 O O . HIS A 1 201 ? 10.986 3.485 -20.152 1.00 94.12 201 HIS A O 1
ATOM 1584 N N . ASN A 1 202 ? 11.986 1.762 -19.107 1.00 93.06 202 ASN A N 1
ATOM 1585 C CA . ASN A 1 202 ? 12.873 2.583 -18.295 1.00 93.06 202 ASN A CA 1
ATOM 1586 C C . ASN A 1 202 ? 14.159 2.970 -19.048 1.00 93.06 202 ASN A C 1
ATOM 1588 O O . ASN A 1 202 ? 14.354 2.634 -20.217 1.00 93.06 202 ASN A O 1
ATOM 1592 N N . CYS A 1 203 ? 15.063 3.666 -18.358 1.00 92.56 203 CYS A N 1
ATOM 1593 C CA . CYS A 1 203 ? 16.358 4.110 -18.882 1.00 92.56 203 CYS A CA 1
ATOM 1594 C C . CYS A 1 203 ? 17.311 2.970 -19.300 1.00 92.56 203 CYS A C 1
ATOM 1596 O O . CYS A 1 203 ? 18.288 3.218 -20.006 1.00 92.56 203 CYS A O 1
ATOM 1598 N N . LEU A 1 204 ? 17.004 1.729 -18.910 1.00 92.44 204 LEU A N 1
ATOM 1599 C CA . LEU A 1 204 ? 17.728 0.507 -19.264 1.00 92.44 204 LEU A CA 1
ATOM 1600 C C . LEU A 1 204 ? 17.064 -0.258 -20.420 1.00 92.44 204 LEU A C 1
ATOM 1602 O O . LEU A 1 204 ? 17.537 -1.324 -20.808 1.00 92.44 204 LEU A O 1
ATOM 1606 N N . GLY A 1 205 ? 15.955 0.256 -20.963 1.00 93.69 205 GLY A N 1
ATOM 1607 C CA . GLY A 1 205 ? 15.173 -0.423 -21.993 1.00 93.69 205 GLY A CA 1
ATOM 1608 C C . GLY A 1 205 ? 14.367 -1.617 -21.471 1.00 93.69 205 GLY A C 1
ATOM 1609 O O . GLY A 1 205 ? 13.897 -2.423 -22.270 1.00 93.69 205 GLY A O 1
ATOM 1610 N N . GLN A 1 206 ? 14.194 -1.752 -20.154 1.00 93.12 206 GLN A N 1
ATOM 1611 C CA . GLN A 1 206 ? 13.354 -2.786 -19.549 1.00 93.12 206 GLN A CA 1
ATOM 1612 C C . GLN A 1 206 ? 11.908 -2.297 -19.469 1.00 93.12 206 GLN A C 1
ATOM 1614 O O . GLN A 1 206 ? 11.657 -1.125 -19.187 1.00 93.12 206 GLN A O 1
ATOM 1619 N N . LEU A 1 207 ? 10.950 -3.200 -19.677 1.00 94.56 207 LEU A N 1
ATOM 1620 C CA . LEU A 1 207 ? 9.538 -2.895 -19.469 1.00 94.56 207 LEU A CA 1
ATOM 1621 C C . LEU A 1 207 ? 9.274 -2.624 -17.980 1.00 94.56 207 LEU A C 1
ATOM 1623 O O . LEU A 1 207 ? 9.669 -3.429 -17.136 1.00 94.56 207 LEU A O 1
ATOM 1627 N N . VAL A 1 208 ? 8.573 -1.534 -17.662 1.00 93.56 208 VAL A N 1
ATOM 1628 C CA . VAL A 1 208 ? 8.216 -1.186 -16.276 1.00 93.56 208 VAL A CA 1
ATOM 1629 C C . VAL A 1 208 ? 6.828 -1.682 -15.903 1.00 93.56 208 VAL A C 1
ATOM 1631 O O . VAL A 1 208 ? 5.933 -1.790 -16.743 1.00 93.56 208 VAL A O 1
ATOM 1634 N N . ASN A 1 209 ? 6.635 -1.950 -14.615 1.00 91.69 209 ASN A N 1
ATOM 1635 C CA . ASN A 1 209 ? 5.361 -2.418 -14.093 1.00 91.69 209 ASN A CA 1
ATOM 1636 C C . ASN A 1 209 ? 4.482 -1.252 -13.612 1.00 91.69 209 ASN A C 1
ATOM 1638 O O . ASN A 1 209 ? 4.402 -0.984 -12.415 1.00 91.69 209 ASN A O 1
ATOM 1642 N N . GLY A 1 210 ? 3.794 -0.583 -14.543 1.00 89.75 210 GLY A N 1
ATOM 1643 C CA . GLY A 1 210 ? 2.784 0.438 -14.218 1.00 89.75 210 GLY A CA 1
ATOM 1644 C C . GLY A 1 210 ? 1.514 -0.121 -13.554 1.00 89.75 210 GLY A C 1
ATOM 1645 O O . GLY A 1 210 ? 0.665 0.642 -13.104 1.00 89.75 210 GLY A O 1
ATOM 1646 N N . GLU A 1 211 ? 1.368 -1.448 -13.469 1.00 87.31 211 GLU A N 1
ATOM 1647 C CA . GLU A 1 211 ? 0.253 -2.105 -12.775 1.00 87.31 211 GLU A CA 1
ATOM 1648 C C . GLU A 1 211 ? 0.544 -2.369 -11.289 1.00 87.31 211 GLU A C 1
ATOM 1650 O O . GLU A 1 211 ? -0.302 -2.898 -10.556 1.00 87.31 211 GLU A O 1
ATOM 1655 N N . ASN A 1 212 ? 1.749 -2.029 -10.828 1.00 91.38 212 ASN A N 1
ATOM 1656 C CA . ASN A 1 212 ? 2.146 -2.202 -9.442 1.00 91.38 212 ASN A CA 1
ATOM 1657 C C . ASN A 1 212 ? 1.359 -1.257 -8.525 1.00 91.38 212 ASN A C 1
ATOM 1659 O O . ASN A 1 212 ? 1.227 -0.072 -8.830 1.00 91.38 212 ASN A O 1
ATOM 1663 N N . TYR A 1 213 ? 0.885 -1.758 -7.381 1.00 90.00 213 TYR A N 1
ATOM 1664 C CA . TYR A 1 213 ? 0.179 -0.922 -6.404 1.00 90.00 213 TYR A CA 1
ATOM 1665 C C . TYR A 1 213 ? 1.031 0.235 -5.871 1.00 90.00 213 TYR A C 1
ATOM 1667 O O . TYR A 1 213 ? 0.447 1.222 -5.454 1.00 90.00 213 TYR A O 1
ATOM 1675 N N . MET A 1 214 ? 2.368 0.145 -5.910 1.00 93.44 214 MET A N 1
ATOM 1676 C CA . MET A 1 214 ? 3.298 1.186 -5.442 1.00 93.44 214 MET A CA 1
ATOM 1677 C C . MET A 1 214 ? 3.773 2.151 -6.548 1.00 93.44 214 MET A C 1
ATOM 1679 O O . MET A 1 214 ? 4.703 2.926 -6.329 1.00 93.44 214 MET A O 1
ATOM 1683 N N . ASP A 1 215 ? 3.168 2.106 -7.738 1.00 91.31 215 ASP A N 1
ATOM 1684 C CA . ASP A 1 215 ? 3.308 3.150 -8.767 1.00 91.31 215 ASP A CA 1
ATOM 1685 C C . ASP A 1 215 ? 2.304 4.302 -8.498 1.00 91.31 215 ASP A C 1
ATOM 1687 O O . ASP A 1 215 ? 1.645 4.292 -7.465 1.00 91.31 215 ASP A O 1
ATOM 1691 N N . TYR A 1 216 ? 2.169 5.286 -9.399 1.00 87.06 216 TYR A N 1
ATOM 1692 C CA . TYR A 1 216 ? 1.146 6.353 -9.383 1.00 87.06 216 TYR A CA 1
ATOM 1693 C C . TYR A 1 216 ? 0.130 6.251 -10.535 1.00 87.06 216 TYR A C 1
ATOM 1695 O O . TYR A 1 216 ? -0.667 7.158 -10.782 1.00 87.06 216 TYR A O 1
ATOM 1703 N N . SER A 1 217 ? 0.084 5.106 -11.209 1.00 82.69 217 SER A N 1
ATOM 1704 C CA . SER A 1 217 ? -0.867 4.831 -12.292 1.00 82.69 217 SER A CA 1
ATOM 1705 C C . SER A 1 217 ? -2.287 4.472 -11.821 1.00 82.69 217 SER A C 1
ATOM 1707 O O . SER A 1 217 ? -3.166 4.198 -12.641 1.00 82.69 217 SER A O 1
ATOM 1709 N N . GLY A 1 218 ? -2.552 4.491 -10.512 1.00 73.19 218 GLY A N 1
ATOM 1710 C CA . GLY A 1 218 ? -3.825 4.065 -9.920 1.00 73.19 218 GLY A CA 1
ATOM 1711 C C . GLY A 1 218 ? -5.012 4.919 -10.339 1.00 73.19 218 GLY A C 1
ATOM 1712 O O . GLY A 1 218 ? -6.078 4.378 -10.623 1.00 73.19 218 GLY A O 1
ATOM 1713 N N . ALA A 1 219 ? -4.806 6.231 -10.489 1.00 68.62 219 ALA A N 1
ATOM 1714 C CA . ALA A 1 219 ? -5.834 7.166 -10.955 1.00 68.62 219 ALA A CA 1
ATOM 1715 C C . ALA A 1 219 ? -6.373 6.836 -12.363 1.00 68.62 219 ALA A C 1
ATOM 1717 O O . ALA A 1 219 ? -7.457 7.281 -12.730 1.00 68.62 219 ALA A O 1
ATOM 1718 N N . TYR A 1 220 ? -5.635 6.037 -13.138 1.00 73.31 220 TYR A N 1
ATOM 1719 C CA . TYR A 1 220 ? -6.010 5.589 -14.481 1.00 73.31 220 TYR A CA 1
ATOM 1720 C C . TYR A 1 220 ? -6.555 4.154 -14.499 1.00 73.31 220 TYR A C 1
ATOM 1722 O O . TYR A 1 220 ? -6.803 3.599 -15.567 1.00 73.31 220 TYR A O 1
ATOM 1730 N N . GLY A 1 221 ? -6.724 3.540 -13.327 1.00 74.06 221 GLY A N 1
ATOM 1731 C CA . GLY A 1 221 ? -7.284 2.204 -13.165 1.00 74.06 221 GLY A CA 1
ATOM 1732 C C . GLY A 1 221 ? -6.332 1.046 -13.431 1.00 74.06 221 GLY A C 1
ATOM 1733 O O . GLY A 1 221 ? -6.782 -0.066 -13.719 1.00 74.06 221 GLY A O 1
ATOM 1734 N N . CYS A 1 222 ? -5.024 1.287 -13.315 1.00 80.19 222 CYS A N 1
ATOM 1735 C CA . CYS A 1 222 ? -4.000 0.322 -13.710 1.00 80.19 222 CYS A CA 1
ATOM 1736 C C . CYS A 1 222 ? -3.535 -0.608 -12.588 1.00 80.19 222 CYS A C 1
ATOM 1738 O O . CYS A 1 222 ? -2.888 -1.599 -12.886 1.00 80.19 222 CYS A O 1
ATOM 1740 N N . TYR A 1 223 ? -3.833 -0.331 -11.317 1.00 81.94 223 TYR A N 1
ATOM 1741 C CA . TYR A 1 223 ? -3.329 -1.145 -10.206 1.00 81.94 223 TYR A CA 1
ATOM 1742 C C . TYR A 1 223 ? -3.890 -2.576 -10.225 1.00 81.94 223 TYR A C 1
ATOM 1744 O O . TYR A 1 223 ? -5.106 -2.782 -10.331 1.00 81.94 223 TYR A O 1
ATOM 1752 N N . ARG A 1 224 ? -2.999 -3.572 -10.129 1.00 82.19 224 ARG A N 1
ATOM 1753 C CA . ARG A 1 224 ? -3.328 -5.009 -10.206 1.00 82.19 224 ARG A CA 1
ATOM 1754 C C . ARG A 1 224 ? -2.506 -5.911 -9.281 1.00 82.19 224 ARG A C 1
ATOM 1756 O O . ARG A 1 224 ? -2.959 -7.026 -9.006 1.00 82.19 224 ARG A O 1
ATOM 1763 N N . MET A 1 225 ? -1.299 -5.516 -8.859 1.00 86.00 225 MET A N 1
ATOM 1764 C CA . MET A 1 225 ? -0.379 -6.468 -8.221 1.00 86.00 225 MET A CA 1
AT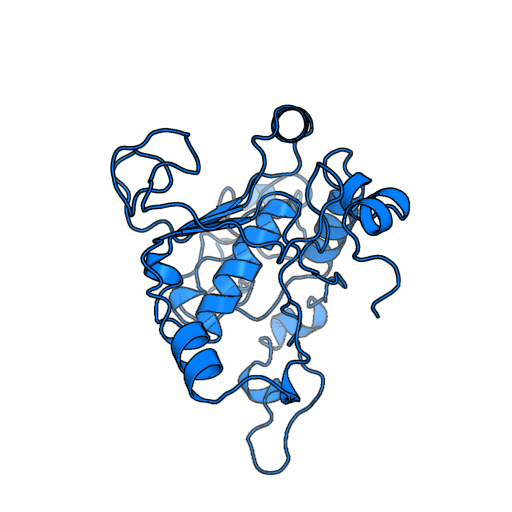OM 1765 C C . MET A 1 225 ? 0.666 -5.889 -7.266 1.00 86.00 225 MET A C 1
ATOM 1767 O O . MET A 1 225 ? 1.137 -4.766 -7.429 1.00 86.00 225 MET A O 1
ATOM 1771 N N . PHE A 1 226 ? 1.095 -6.748 -6.340 1.00 91.62 226 PHE A N 1
ATOM 1772 C CA . PHE A 1 226 ? 2.416 -6.705 -5.717 1.00 91.62 226 PHE A CA 1
ATOM 1773 C C . PHE A 1 226 ? 3.315 -7.786 -6.325 1.00 91.62 226 PHE A C 1
ATOM 1775 O O . PHE A 1 226 ? 2.825 -8.789 -6.864 1.00 91.62 226 PHE A O 1
ATOM 1782 N N . THR A 1 227 ? 4.628 -7.593 -6.232 1.00 94.31 227 THR A N 1
ATOM 1783 C CA . THR A 1 227 ? 5.615 -8.597 -6.638 1.00 94.31 227 THR A CA 1
ATOM 1784 C C . THR A 1 227 ? 5.973 -9.565 -5.504 1.00 94.31 227 THR A C 1
ATOM 1786 O O . THR A 1 227 ? 5.661 -9.314 -4.339 1.00 94.31 227 THR A O 1
ATOM 1789 N N . VAL A 1 228 ? 6.645 -10.675 -5.819 1.00 93.88 228 VAL A N 1
ATOM 1790 C CA . VAL A 1 228 ? 7.184 -11.620 -4.823 1.00 93.88 228 VAL A CA 1
ATOM 1791 C C . VAL A 1 228 ? 8.137 -10.907 -3.861 1.00 93.88 228 VAL A C 1
ATOM 1793 O O . VAL A 1 228 ? 8.012 -11.066 -2.648 1.00 93.88 228 VAL A O 1
ATOM 1796 N N . GLY A 1 229 ? 9.046 -10.080 -4.380 1.00 96.12 229 GLY A N 1
ATOM 1797 C CA . GLY A 1 229 ? 9.996 -9.316 -3.577 1.00 96.12 229 GLY A CA 1
ATOM 1798 C C . GLY A 1 229 ? 9.324 -8.277 -2.675 1.00 96.12 229 GLY A C 1
ATOM 1799 O O . GLY A 1 229 ? 9.712 -8.129 -1.515 1.00 96.12 229 GLY A O 1
ATOM 1800 N N . GLN A 1 230 ? 8.264 -7.617 -3.154 1.00 97.19 230 GLN A N 1
ATOM 1801 C CA . GLN A 1 230 ? 7.446 -6.736 -2.317 1.00 97.19 230 GLN A CA 1
ATOM 1802 C C . GLN A 1 230 ? 6.748 -7.523 -1.200 1.00 97.19 230 GLN A C 1
ATOM 1804 O O . GLN A 1 230 ? 6.803 -7.110 -0.045 1.00 97.19 230 GLN A O 1
ATOM 1809 N N . VAL A 1 231 ? 6.148 -8.681 -1.498 1.00 92.56 231 VAL A N 1
ATOM 1810 C CA . VAL A 1 231 ? 5.508 -9.522 -0.471 1.00 92.56 231 VAL A CA 1
ATOM 1811 C C . VAL A 1 231 ? 6.507 -9.964 0.600 1.00 92.56 231 VAL A C 1
ATOM 1813 O O . VAL A 1 231 ? 6.225 -9.785 1.782 1.00 92.56 231 VAL A O 1
ATOM 1816 N N . ALA A 1 232 ? 7.704 -10.413 0.218 1.00 95.88 232 ALA A N 1
ATOM 1817 C CA . ALA A 1 232 ? 8.753 -10.768 1.178 1.00 95.88 232 ALA A CA 1
ATOM 1818 C C . ALA A 1 232 ? 9.140 -9.585 2.090 1.00 95.88 232 ALA A C 1
ATOM 1820 O O . ALA A 1 232 ? 9.388 -9.745 3.288 1.00 95.88 232 ALA A O 1
ATOM 1821 N N . ARG A 1 233 ? 9.159 -8.365 1.543 1.00 97.50 233 ARG A N 1
ATOM 1822 C CA . ARG A 1 233 ? 9.442 -7.145 2.305 1.00 97.50 233 ARG A CA 1
ATOM 1823 C C . ARG A 1 233 ? 8.304 -6.784 3.269 1.00 97.50 233 ARG A C 1
ATOM 1825 O O . ARG A 1 233 ? 8.588 -6.381 4.398 1.00 97.50 233 ARG A O 1
ATOM 1832 N N . MET A 1 234 ? 7.047 -6.989 2.867 1.00 94.44 234 MET A N 1
ATOM 1833 C CA . MET A 1 234 ? 5.871 -6.824 3.734 1.00 94.44 234 MET A CA 1
ATOM 1834 C C . MET A 1 234 ? 5.842 -7.858 4.870 1.00 94.44 234 MET A C 1
ATOM 1836 O O . MET A 1 234 ? 5.584 -7.511 6.022 1.00 94.44 234 MET A O 1
ATOM 1840 N N . GLU A 1 235 ? 6.189 -9.114 4.588 1.00 92.56 235 GLU A N 1
ATOM 1841 C CA . GLU A 1 235 ? 6.335 -10.164 5.604 1.00 92.56 235 GLU A CA 1
ATOM 1842 C C . GLU A 1 235 ? 7.421 -9.810 6.630 1.00 92.56 235 GLU A C 1
ATOM 1844 O O . GLU A 1 235 ? 7.203 -9.923 7.840 1.00 92.56 235 GLU A O 1
ATOM 1849 N N . ALA A 1 236 ? 8.570 -9.306 6.167 1.00 96.31 236 ALA A N 1
ATOM 1850 C CA . ALA A 1 236 ? 9.626 -8.812 7.047 1.00 96.31 236 ALA A CA 1
ATOM 1851 C C . ALA A 1 236 ? 9.159 -7.608 7.886 1.00 96.31 236 ALA A C 1
ATOM 1853 O O . ALA A 1 236 ? 9.463 -7.530 9.080 1.00 96.31 236 ALA A O 1
ATOM 1854 N N . ALA A 1 237 ? 8.370 -6.699 7.304 1.00 94.19 237 ALA A N 1
ATOM 1855 C CA . ALA A 1 237 ? 7.788 -5.569 8.023 1.00 94.19 237 ALA A CA 1
ATOM 1856 C C . ALA A 1 237 ? 6.871 -6.021 9.169 1.00 94.19 237 ALA A C 1
ATOM 1858 O O . ALA A 1 237 ? 6.918 -5.430 10.247 1.00 94.19 237 ALA A O 1
ATOM 1859 N N . MET A 1 238 ? 6.114 -7.110 9.000 1.00 89.44 238 MET A N 1
ATOM 1860 C CA . MET A 1 238 ? 5.277 -7.672 10.069 1.00 89.44 238 MET A CA 1
ATOM 1861 C C . MET A 1 238 ? 6.071 -8.227 11.255 1.00 89.44 238 MET A C 1
ATOM 1863 O O . MET A 1 238 ? 5.514 -8.363 12.348 1.00 89.44 238 MET A O 1
ATOM 1867 N N . GLN A 1 239 ? 7.364 -8.510 11.076 1.00 94.88 239 GLN A N 1
ATOM 1868 C CA . GLN A 1 239 ? 8.266 -8.910 12.159 1.00 94.88 239 GLN A CA 1
ATOM 1869 C C . GLN A 1 239 ? 8.926 -7.720 12.871 1.00 94.88 239 GLN A C 1
ATOM 1871 O O . GLN A 1 239 ? 9.527 -7.905 13.932 1.00 94.88 239 GLN A O 1
ATOM 1876 N N . HIS A 1 240 ? 8.798 -6.501 12.340 1.00 93.50 240 HIS A N 1
ATOM 1877 C CA . HIS A 1 240 ? 9.328 -5.293 12.968 1.00 93.50 240 HIS A CA 1
ATOM 1878 C C . HIS A 1 240 ? 8.662 -5.045 14.340 1.00 93.50 240 HIS A C 1
ATOM 1880 O O . HIS A 1 240 ? 7.453 -5.257 14.463 1.00 93.50 240 HIS A O 1
ATOM 1886 N N . PRO A 1 241 ? 9.370 -4.539 15.373 1.00 91.38 241 PRO A N 1
ATOM 1887 C CA . PRO A 1 241 ? 8.786 -4.292 16.700 1.00 91.38 241 PRO A CA 1
ATOM 1888 C C . PRO A 1 241 ? 7.546 -3.384 16.707 1.00 91.38 241 PRO A C 1
ATOM 1890 O O . PRO A 1 241 ? 6.681 -3.544 17.558 1.00 91.38 241 PRO A O 1
ATOM 1893 N N . ALA A 1 242 ? 7.429 -2.481 15.731 1.00 87.19 242 ALA A N 1
ATOM 1894 C CA . ALA A 1 242 ? 6.254 -1.622 15.532 1.00 87.19 242 ALA A CA 1
ATOM 1895 C C . ALA A 1 242 ? 5.015 -2.336 14.946 1.00 87.19 242 ALA A C 1
ATOM 1897 O O . ALA A 1 242 ? 3.937 -1.756 14.884 1.00 87.19 242 ALA A O 1
ATOM 1898 N N . ARG A 1 243 ? 5.160 -3.560 14.428 1.00 87.69 243 ARG A N 1
ATOM 1899 C CA . ARG A 1 243 ? 4.089 -4.293 13.723 1.00 87.69 243 ARG A CA 1
ATOM 1900 C C . ARG A 1 243 ? 3.815 -5.648 14.354 1.00 87.69 243 ARG A C 1
ATOM 1902 O O . ARG A 1 243 ? 2.662 -6.055 14.464 1.00 87.69 243 ARG A O 1
ATOM 1909 N N . LYS A 1 244 ? 4.863 -6.314 14.844 1.00 87.50 244 LYS A N 1
ATOM 1910 C CA . LYS A 1 244 ? 4.789 -7.627 15.485 1.00 87.50 244 LYS A CA 1
ATOM 1911 C C . LYS A 1 244 ? 3.725 -7.718 16.584 1.00 87.50 244 LYS A C 1
ATOM 1913 O O . LYS A 1 244 ? 2.974 -8.691 16.555 1.00 87.50 244 LYS A O 1
ATOM 1918 N N . PRO A 1 245 ? 3.590 -6.749 17.514 1.00 84.88 245 PRO A N 1
ATOM 1919 C CA . PRO A 1 245 ? 2.579 -6.814 18.569 1.00 84.88 245 PRO A CA 1
ATOM 1920 C C . PRO A 1 245 ? 1.140 -6.906 18.049 1.00 84.88 245 PRO A C 1
ATOM 1922 O O . PRO A 1 245 ? 0.306 -7.533 18.697 1.00 84.88 245 PRO A O 1
ATOM 1925 N N . LEU A 1 246 ? 0.855 -6.341 16.871 1.00 84.12 246 LEU A N 1
ATOM 1926 C CA . LEU A 1 246 ? -0.504 -6.158 16.356 1.00 84.12 246 LEU A CA 1
ATOM 1927 C C . LEU A 1 246 ? -1.236 -7.480 16.106 1.00 84.12 246 LEU A C 1
ATOM 1929 O O . LEU A 1 246 ? -2.440 -7.570 16.337 1.00 84.12 246 LEU A O 1
ATOM 1933 N N . TRP A 1 247 ? -0.503 -8.513 15.694 1.00 82.75 247 TRP A N 1
ATOM 1934 C CA . TRP A 1 247 ? -1.048 -9.823 15.334 1.00 82.75 247 TRP A CA 1
ATOM 1935 C C . TRP A 1 247 ? -0.756 -10.916 16.371 1.00 82.75 247 TRP A C 1
ATOM 1937 O O . TRP A 1 247 ? -1.069 -12.084 16.142 1.00 82.75 247 TRP A O 1
ATOM 1947 N N . GLN A 1 248 ? -0.177 -10.569 17.528 1.00 86.31 248 GLN A N 1
ATOM 1948 C CA . GLN A 1 248 ? 0.040 -11.554 18.589 1.00 86.31 248 GLN A CA 1
ATOM 1949 C C . GLN A 1 248 ? -1.291 -11.981 19.223 1.00 86.31 248 GLN A C 1
ATOM 1951 O O . GLN A 1 248 ? -2.170 -11.133 19.400 1.00 86.31 248 GLN A O 1
ATOM 1956 N N . PRO A 1 249 ? -1.432 -13.247 19.669 1.00 87.12 249 PRO A N 1
ATOM 1957 C CA . PRO A 1 249 ? -2.674 -13.755 20.257 1.00 87.12 249 PRO A CA 1
ATOM 1958 C C . PRO A 1 249 ? -3.247 -12.858 21.359 1.00 87.12 249 PRO A C 1
ATOM 1960 O O . PRO A 1 249 ? -4.446 -12.588 21.381 1.00 87.12 249 PRO A O 1
ATOM 1963 N N . GLN A 1 250 ? -2.384 -12.326 22.229 1.00 84.38 250 GLN A N 1
ATOM 1964 C CA . GLN A 1 250 ? -2.804 -11.437 23.309 1.00 84.38 250 GLN A CA 1
ATOM 1965 C C . GLN A 1 250 ? -3.439 -10.142 22.790 1.00 84.38 250 GLN A C 1
ATOM 1967 O O . GLN A 1 250 ? -4.442 -9.693 23.341 1.00 84.38 250 GLN A O 1
ATOM 1972 N N . ASN A 1 251 ? -2.892 -9.556 21.721 1.00 83.69 251 ASN A N 1
ATOM 1973 C CA . ASN A 1 251 ? -3.438 -8.333 21.144 1.00 83.69 251 ASN A CA 1
ATOM 1974 C C . ASN A 1 251 ? -4.767 -8.600 20.429 1.00 83.69 251 ASN A C 1
ATOM 1976 O O . ASN A 1 251 ? -5.702 -7.812 20.554 1.00 83.69 251 ASN A O 1
ATOM 1980 N N . LEU A 1 252 ? -4.900 -9.750 19.761 1.00 83.62 252 LEU A N 1
ATOM 1981 C CA . LEU A 1 252 ? -6.166 -10.168 19.152 1.00 83.62 252 LEU A CA 1
ATOM 1982 C C . LEU A 1 252 ? -7.266 -10.360 20.212 1.00 83.62 252 LEU A C 1
ATOM 1984 O O . LEU A 1 252 ? -8.410 -9.970 19.997 1.00 83.62 252 LEU A O 1
ATOM 1988 N N . ILE A 1 253 ? -6.933 -10.913 21.383 1.00 85.75 253 ILE A N 1
ATOM 1989 C CA . ILE A 1 253 ? -7.874 -11.052 22.510 1.00 85.75 253 ILE A CA 1
ATOM 1990 C C . ILE A 1 253 ? -8.235 -9.681 23.098 1.00 85.75 253 ILE A C 1
ATOM 1992 O O . ILE A 1 253 ? -9.416 -9.405 23.352 1.00 85.75 253 ILE A O 1
ATOM 1996 N N . ALA A 1 254 ? -7.227 -8.828 23.309 1.00 82.19 254 ALA A N 1
ATOM 1997 C CA . ALA A 1 254 ? -7.391 -7.493 23.881 1.00 82.19 254 ALA A CA 1
ATOM 1998 C C . ALA A 1 254 ? -8.274 -6.595 23.004 1.00 82.19 254 ALA A C 1
ATOM 2000 O O . ALA A 1 254 ? -9.080 -5.836 23.528 1.00 82.19 254 ALA A O 1
ATOM 2001 N N . THR A 1 255 ? -8.183 -6.751 21.682 1.00 82.94 255 THR A N 1
ATOM 2002 C CA . THR A 1 255 ? -8.994 -6.022 20.693 1.00 82.94 255 THR A CA 1
ATOM 2003 C C . THR A 1 255 ? -10.300 -6.734 20.330 1.00 82.94 255 THR A C 1
ATOM 2005 O O . THR A 1 255 ? -11.110 -6.182 19.591 1.00 82.94 255 THR A O 1
ATOM 2008 N N . GLY A 1 256 ? -10.549 -7.935 20.865 1.00 86.19 256 GLY A N 1
ATOM 2009 C CA . GLY A 1 256 ? -11.788 -8.690 20.652 1.00 86.19 256 GLY A CA 1
ATOM 2010 C C . GLY A 1 256 ? -11.908 -9.373 19.286 1.00 86.19 256 GLY A C 1
ATOM 2011 O O . GLY A 1 256 ? -13.006 -9.724 18.889 1.00 86.19 256 GLY A O 1
ATOM 2012 N N . VAL A 1 257 ? -10.807 -9.583 18.563 1.00 85.06 257 VAL A N 1
ATOM 2013 C CA . VAL A 1 257 ? -10.811 -10.161 17.202 1.00 85.06 257 VAL A CA 1
ATOM 2014 C C . VAL A 1 257 ? -10.267 -11.597 17.128 1.00 85.06 257 VAL A C 1
ATOM 2016 O O . VAL A 1 257 ? -10.146 -12.168 16.038 1.00 85.06 257 VAL A O 1
ATOM 2019 N N . ALA A 1 258 ? -9.928 -12.195 18.275 1.00 83.81 258 ALA A N 1
ATOM 2020 C CA . ALA A 1 258 ? -9.511 -13.593 18.370 1.00 83.81 258 ALA A CA 1
ATOM 2021 C C . ALA A 1 258 ? -10.680 -14.550 18.055 1.00 83.81 258 ALA A C 1
ATOM 2023 O O . ALA A 1 258 ? -11.768 -14.393 18.597 1.00 83.81 258 ALA A O 1
ATOM 2024 N N . GLY A 1 259 ? -10.448 -15.562 17.210 1.00 64.94 259 GLY A N 1
ATOM 2025 C CA . GLY A 1 259 ? -11.386 -16.678 16.997 1.00 64.94 259 GLY A CA 1
ATOM 2026 C C . GLY A 1 259 ? -12.503 -16.475 15.962 1.00 64.94 259 GLY A C 1
ATOM 2027 O O . GLY A 1 259 ? -13.175 -17.445 15.634 1.00 64.94 259 GLY A O 1
ATOM 2028 N N . ASN A 1 260 ? -12.675 -15.277 15.400 1.00 52.56 260 ASN A N 1
ATOM 2029 C CA . ASN A 1 260 ? -13.647 -15.031 14.325 1.00 52.56 260 ASN A CA 1
ATOM 2030 C C . ASN A 1 260 ? -12.982 -15.256 12.955 1.00 52.56 260 ASN A C 1
ATOM 2032 O O . ASN A 1 260 ? -12.479 -14.294 12.369 1.00 52.56 260 ASN A O 1
ATOM 2036 N N . ASN A 1 261 ? -12.883 -16.504 12.492 1.00 46.91 261 ASN A N 1
ATOM 2037 C CA . ASN A 1 261 ? -12.460 -16.836 11.123 1.00 46.91 261 ASN A CA 1
ATOM 2038 C C . ASN A 1 261 ? -13.665 -17.227 10.275 1.00 46.91 261 ASN A C 1
ATOM 2040 O O . ASN A 1 261 ? -14.493 -18.009 10.791 1.00 46.91 261 ASN A O 1
#

Radius of gyration: 20.1 Å; chains: 1; bounding box: 61×42×50 Å

Secondary structure (DSSP, 8-state):
----GGG--HHHHHHHHHS-----EEEE-TTB------SSS-PPTTSS-HHHHTPPPHHHHTTEE-------B-SB-TTS-B--S----SS---TTTT--S-TT-SSSSS-----EEE--S-HHHHHTT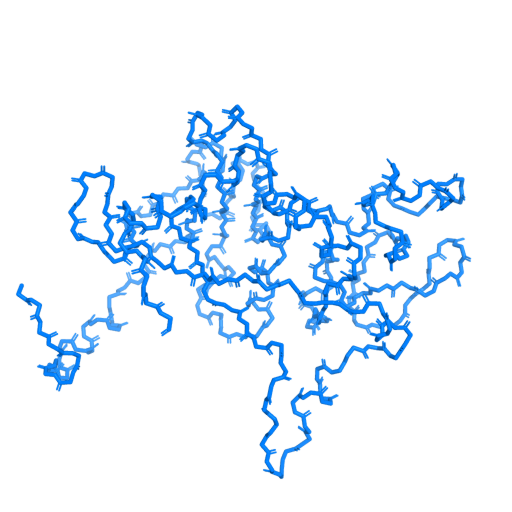---EEEEHHHHTT--SHHHHHHHHHHHHHHTTPPPTTTT---TTTGGGTTTSTTS-TTS---S---SSS--B-TTSPBP-TTBTTSSGGGGT---BEEHHHHHHHHHHHTSTTTGGGGSHHHHHHTT-TT--